Protein AF-0000000076924859 (afdb_homodimer)

InterPro domains:
  IPR011990 Tetratricopeptide-like helical domain superfamily [G3DSA:1.25.40.10] (13-127)
  IPR011990 Tetratricopeptide-like helical domain superfamily [SSF48452] (16-126)
  IPR019734 Tetratricopeptide repeat [PS50005] (82-115)
  IPR019734 Tetratricopeptide repeat [SM00028] (14-47)
  IPR019734 Tetratricopeptide repeat [SM00028] (82-115)
  IPR051616 Cul2-RING E3 ligase substrate-recognition [PTHR46224] (9-122)
  IPR058209 Serine/threonine-protein kinase BSK1-like, TPR repeats [PF25575] (16-88)

Nearest PDB structures (foldseek):
  6i57-assembly1_A  TM=9.694E-01  e=6.191E-07  Homo sapiens
  2vyi-assembly2_B  TM=9.718E-01  e=9.218E-07  Homo sapiens
  6fd7-assembly1_A  TM=9.540E-01  e=8.771E-07  Homo sapiens
  5hrz-assembly1_A  TM=9.037E-01  e=1.675E-06  synthetic construct
  7kw7-assembly1_E  TM=9.504E-01  e=2.621E-06  Homo sapiens

Foldseek 3Di:
DPPPCPPPLLVDALVVLQVVLVVCVVVVVLVSSLVSLVSSCVVVVLPLVSLLSNLVSCLSVLNLVSNLVSLVSNCVNDPLPLSSLVSNLSSCVSVLVLVSSLVSLVSSCVSPVPPVVSVVSNVVSVVSVVVVPPPPPD/DPPPCPPPLLVDALVVLQVVLVVCVVVVVLVSSLVSLVSSCVVVVLPLVSLLSNLVSCLSVLNLVSNLVSLVSNCVNDPLPLSSLVSNLSSCVSVLVLVSSLVSLVSSCVSPVPPVVSVVSNVVSVVSVVVVPPPPPD

pLDDT: mean 91.79, std 15.12, range [28.11, 98.88]

Organism: Aegilops tauschii subsp. strangulata (NCBI:txid200361)

Solvent-accessible surface area (backbone atoms only — not comparable to full-atom values): 13706 Å² total; per-residue (Å²): 125,88,56,76,77,71,37,73,68,65,72,48,53,49,71,54,26,42,52,51,14,51,53,27,42,76,69,65,36,33,69,60,14,34,53,29,20,48,57,22,28,73,75,38,75,81,47,42,64,41,34,47,52,32,20,52,32,26,51,75,70,66,36,23,68,62,9,36,53,25,17,49,50,21,41,70,71,38,74,81,42,33,65,29,23,40,43,34,13,52,16,24,48,68,64,65,39,28,69,60,13,31,53,27,16,48,54,15,30,73,64,37,48,78,44,59,70,41,51,52,50,28,52,50,26,49,51,50,37,28,59,69,68,46,79,75,82,125,123,88,57,76,77,72,38,73,68,63,73,47,53,49,70,54,27,41,52,52,13,50,52,28,42,76,69,65,37,34,70,61,14,36,54,29,20,48,57,21,28,74,76,39,73,81,45,41,63,40,34,48,53,32,19,53,32,26,53,74,70,65,36,23,68,64,10,35,53,25,16,49,51,21,42,69,71,37,73,80,42,34,65,28,24,40,43,33,13,51,14,26,48,69,64,65,38,27,68,59,12,32,52,27,15,48,56,16,30,74,67,38,47,78,44,59,68,41,52,52,50,30,52,50,27,50,51,49,38,28,60,69,68,47,79,73,82,125

Radius of gyration: 26.02 Å; Cα contacts (8 Å, |Δi|>4): 398; chains: 2; bounding box: 58×87×52 Å

Structure (mmCIF, N/CA/C/O backbone):
data_AF-0000000076924859-model_v1
#
loop_
_entity.id
_entity.type
_entity.pdbx_description
1 polymer 'Uncharacterized protein'
#
loop_
_atom_site.group_PDB
_atom_site.id
_atom_site.type_symbol
_atom_site.label_atom_id
_atom_site.label_alt_id
_atom_site.label_comp_id
_atom_site.label_asym_id
_atom_site.label_entity_id
_atom_site.label_seq_id
_atom_site.pdbx_PDB_ins_code
_atom_site.Cartn_x
_atom_site.Cartn_y
_atom_site.Cartn_z
_atom_site.occupancy
_atom_site.B_iso_or_equiv
_atom_site.auth_seq_id
_atom_site.auth_comp_id
_atom_site.auth_asym_id
_atom_site.auth_atom_id
_atom_site.pdbx_PDB_model_num
ATOM 1 N N . MET A 1 1 ? 14.875 39.719 26.75 1 36.22 1 MET A N 1
ATOM 2 C CA . MET A 1 1 ? 14.133 39.031 25.703 1 36.22 1 MET A CA 1
ATOM 3 C C . MET A 1 1 ? 12.633 39.094 25.969 1 36.22 1 MET A C 1
ATOM 5 O O . MET A 1 1 ? 12.188 38.969 27.109 1 36.22 1 MET A O 1
ATOM 9 N N . PRO A 1 2 ? 11.742 39.719 25.281 1 45.69 2 PRO A N 1
ATOM 10 C CA . PRO A 1 2 ? 10.375 39.969 25.75 1 45.69 2 PRO A CA 1
ATOM 11 C C . PRO A 1 2 ? 9.688 38.656 26.203 1 45.69 2 PRO A C 1
ATOM 13 O O . PRO A 1 2 ? 9.961 37.594 25.656 1 45.69 2 PRO A O 1
ATOM 16 N N . SER A 1 3 ? 9.195 38.469 27.422 1 46.03 3 SER A N 1
ATOM 17 C CA . SER A 1 3 ? 8.703 37.281 28.125 1 46.03 3 SER A CA 1
ATOM 18 C C . SER A 1 3 ? 7.578 36.594 27.344 1 46.03 3 SER A C 1
ATOM 20 O O . SER A 1 3 ? 6.695 37.281 26.812 1 46.03 3 SER A O 1
ATOM 22 N N . VAL A 1 4 ? 7.711 35.406 26.703 1 50.19 4 VAL A N 1
ATOM 23 C CA . VAL A 1 4 ? 6.684 34.531 26.141 1 50.19 4 VAL A CA 1
ATOM 24 C C . VAL A 1 4 ? 5.359 34.75 26.859 1 50.19 4 VAL A C 1
ATOM 26 O O . VAL A 1 4 ? 4.289 34.531 26.297 1 50.19 4 VAL A O 1
ATOM 29 N N . GLU A 1 5 ? 5.344 35.031 28.062 1 51.97 5 GLU A N 1
ATOM 30 C CA . GLU A 1 5 ? 4.18 35.281 28.906 1 51.97 5 GLU A CA 1
ATOM 31 C C . GLU A 1 5 ? 3.475 36.562 28.484 1 51.97 5 GLU A C 1
ATOM 33 O O . GLU A 1 5 ? 2.25 36.656 28.578 1 51.97 5 GLU A O 1
ATOM 38 N N . ASN A 1 6 ? 4.176 37.562 28.109 1 52.84 6 ASN A N 1
ATOM 39 C CA . ASN A 1 6 ? 3.615 38.875 27.766 1 52.84 6 ASN A CA 1
ATOM 40 C C . ASN A 1 6 ? 3.213 38.938 26.297 1 52.84 6 ASN A C 1
ATOM 42 O O . ASN A 1 6 ? 2.984 40.031 25.766 1 52.84 6 ASN A O 1
ATOM 46 N N . ASP A 1 7 ? 3.414 37.844 25.547 1 57.22 7 ASP A N 1
ATOM 47 C CA . ASP A 1 7 ? 2.973 37.812 24.156 1 57.22 7 ASP A CA 1
ATOM 48 C C . ASP A 1 7 ? 1.454 37.938 24.062 1 57.22 7 ASP A C 1
ATOM 50 O O . ASP A 1 7 ? 0.722 37.219 24.734 1 57.22 7 ASP A O 1
ATOM 54 N N . PRO A 1 8 ? 0.968 39.125 23.672 1 63.03 8 PRO A N 1
ATOM 55 C CA . PRO A 1 8 ? -0.478 39.344 23.562 1 63.03 8 PRO A CA 1
ATOM 56 C C . PRO A 1 8 ? -1.218 38.094 23.062 1 63.03 8 PRO A C 1
ATOM 58 O O . PRO A 1 8 ? -2.396 37.906 23.375 1 63.03 8 PRO A O 1
ATOM 61 N N . MET A 1 9 ? -0.517 37.281 22.422 1 65 9 MET A N 1
ATOM 62 C CA . MET A 1 9 ? -1.157 36.062 21.891 1 65 9 MET A CA 1
ATOM 63 C C . MET A 1 9 ? -1.432 35.062 23.016 1 65 9 MET A C 1
ATOM 65 O O . MET A 1 9 ? -2.316 34.219 22.891 1 65 9 MET A O 1
ATOM 69 N N . ASN A 1 10 ? -0.685 35.219 24.078 1 64.75 10 ASN A N 1
ATOM 70 C CA . ASN A 1 10 ? -0.883 34.312 25.219 1 64.75 10 ASN A CA 1
ATOM 71 C C . ASN A 1 10 ? -2.223 34.562 25.906 1 64.75 10 ASN A C 1
ATOM 73 O O . ASN A 1 10 ? -2.736 33.688 26.609 1 64.75 10 ASN A O 1
ATOM 77 N N . LYS A 1 11 ? -2.789 35.781 25.641 1 76.88 11 LYS A N 1
ATOM 78 C CA . LYS A 1 11 ? -4.055 36.125 26.281 1 76.88 11 LYS A CA 1
ATOM 79 C C . LYS A 1 11 ? -5.238 35.594 25.484 1 76.88 11 LYS A C 1
ATOM 81 O O . LYS A 1 11 ? -6.352 35.5 26 1 76.88 11 LYS A O 1
ATOM 86 N N . MET A 1 12 ? -4.941 35.156 24.266 1 85.81 12 MET A N 1
ATOM 87 C CA . MET A 1 12 ? -6.023 34.656 23.422 1 85.81 12 MET A CA 1
ATOM 88 C C . MET A 1 12 ? -6.414 33.25 23.797 1 85.81 12 MET A C 1
ATOM 90 O O . MET A 1 12 ? -5.566 32.438 24.219 1 85.81 12 MET A O 1
ATOM 94 N N . ASN A 1 13 ? -7.742 33 23.75 1 90.94 13 ASN A N 1
ATOM 95 C CA . ASN A 1 13 ? -8.172 31.641 24.031 1 90.94 13 ASN A CA 1
ATOM 96 C C . ASN A 1 13 ? -7.805 30.703 22.875 1 90.94 13 ASN A C 1
ATOM 98 O O . ASN A 1 13 ? -7.488 31.156 21.781 1 90.94 13 ASN A O 1
ATOM 102 N N . PRO A 1 14 ? -7.703 29.422 23.125 1 91.69 14 PRO A N 1
ATOM 103 C CA . PRO A 1 14 ? -7.254 28.453 22.125 1 91.69 14 PRO A CA 1
ATOM 104 C C . PRO A 1 14 ? -8.055 28.531 20.828 1 91.69 14 PRO A C 1
ATOM 106 O O . PRO A 1 14 ? -7.484 28.375 19.75 1 91.69 14 PRO A O 1
ATOM 109 N N . ALA A 1 15 ? -9.289 28.766 20.938 1 93.25 15 ALA A N 1
ATOM 110 C CA . ALA A 1 15 ? -10.125 28.859 19.734 1 93.25 15 ALA A CA 1
ATOM 111 C C . ALA A 1 15 ? -9.68 30.031 18.859 1 93.25 15 ALA A C 1
ATOM 113 O O . ALA A 1 15 ? -9.648 29.922 17.625 1 93.25 15 ALA A O 1
ATOM 114 N N . ASP A 1 16 ? -9.422 31.094 19.484 1 94.44 16 ASP A N 1
ATOM 115 C CA . ASP A 1 16 ? -8.945 32.281 18.766 1 94.44 16 ASP A CA 1
ATOM 116 C C . ASP A 1 16 ? -7.559 32.031 18.172 1 94.44 16 ASP A C 1
ATOM 118 O O . ASP A 1 16 ? -7.273 32.438 17.047 1 94.44 16 ASP A O 1
ATOM 122 N N . LEU A 1 17 ? -6.68 31.406 18.922 1 95.81 17 LEU A N 1
ATOM 123 C CA . LEU A 1 17 ? -5.352 31.047 18.438 1 95.81 17 LEU A CA 1
ATOM 124 C C . LEU A 1 17 ? -5.453 30.188 17.172 1 95.81 17 LEU A C 1
ATOM 126 O O . LEU A 1 17 ? -4.734 30.422 16.203 1 95.81 17 LEU A O 1
ATOM 130 N N . LYS A 1 18 ? -6.316 29.234 17.25 1 95.62 18 LYS A N 1
ATOM 131 C CA . LYS A 1 18 ? -6.539 28.344 16.109 1 95.62 18 LYS A CA 1
ATOM 132 C C . LYS A 1 18 ? -6.984 29.141 14.883 1 95.62 18 LYS A C 1
ATOM 134 O O . LYS A 1 18 ? -6.496 28.906 13.781 1 95.62 18 LYS A O 1
ATOM 139 N N . LEU A 1 19 ? -7.906 30 15.086 1 96.12 19 LEU A N 1
ATOM 140 C CA . LEU A 1 19 ? -8.422 30.828 14 1 96.12 19 LEU A CA 1
ATOM 141 C C . LEU A 1 19 ? -7.312 31.688 13.406 1 96.12 19 LEU A C 1
ATOM 143 O O . LEU A 1 19 ? -7.191 31.797 12.18 1 96.12 19 LEU A O 1
ATOM 147 N N . GLU A 1 20 ? -6.551 32.312 14.266 1 96 20 GLU A N 1
ATOM 148 C CA . GLU A 1 20 ? -5.445 33.156 13.797 1 96 20 GLU A CA 1
ATOM 149 C C . GLU A 1 20 ? -4.398 32.312 13.07 1 96 20 GLU A C 1
ATOM 151 O O . GLU A 1 20 ? -3.809 32.75 12.086 1 96 20 GLU A O 1
ATOM 156 N N . GLY A 1 21 ? -4.164 31.156 13.633 1 97.25 21 GLY A N 1
ATOM 157 C CA . GLY A 1 21 ? -3.273 30.234 12.938 1 97.25 21 GLY A CA 1
ATOM 158 C C . GLY A 1 21 ? -3.746 29.891 11.539 1 97.25 21 GLY A C 1
ATOM 159 O O . GLY A 1 21 ? -2.949 29.859 10.602 1 97.25 21 GLY A O 1
ATOM 160 N N . SER A 1 22 ? -4.98 29.641 11.391 1 97.62 22 SER A N 1
ATOM 161 C CA . SER A 1 22 ? -5.574 29.344 10.094 1 97.62 22 SER A CA 1
ATOM 162 C C . SER A 1 22 ? -5.402 30.516 9.125 1 97.62 22 SER A C 1
ATOM 164 O O . SER A 1 22 ? -5.129 30.312 7.941 1 97.62 22 SER A O 1
ATOM 166 N N . LYS A 1 23 ? -5.594 31.688 9.602 1 97.5 23 LYS A N 1
ATOM 167 C CA . LYS A 1 23 ? -5.402 32.875 8.781 1 97.5 23 LYS A CA 1
ATOM 168 C C . LYS A 1 23 ? -3.951 33 8.312 1 97.5 23 LYS A C 1
ATOM 170 O O . LYS A 1 23 ? -3.689 33.312 7.156 1 97.5 23 LYS A O 1
ATOM 175 N N . ALA A 1 24 ? -3.094 32.812 9.258 1 98.12 24 ALA A N 1
ATOM 176 C CA . ALA A 1 24 ? -1.673 32.844 8.922 1 98.12 24 ALA A CA 1
ATOM 177 C C . ALA A 1 24 ? -1.319 31.828 7.855 1 98.12 24 ALA A C 1
ATOM 179 O O . ALA A 1 24 ? -0.562 32.125 6.926 1 98.12 24 ALA A O 1
ATOM 180 N N . TYR A 1 25 ? -1.836 30.656 7.973 1 98.12 25 TYR A N 1
ATOM 181 C CA . TYR A 1 25 ? -1.615 29.594 6.996 1 98.12 25 TYR A CA 1
ATOM 182 C C . TYR A 1 25 ? -2.102 30.016 5.613 1 98.12 25 TYR A C 1
ATOM 184 O O . TYR A 1 25 ? -1.407 29.812 4.613 1 98.12 25 TYR A O 1
ATOM 192 N N . LYS A 1 26 ? -3.246 30.547 5.566 1 98.06 26 LYS A N 1
ATOM 193 C CA . LYS A 1 26 ? -3.838 30.984 4.301 1 98.06 26 LYS A CA 1
ATOM 194 C C . LYS A 1 26 ? -2.988 32.062 3.639 1 98.06 26 LYS A C 1
ATOM 196 O O . LYS A 1 26 ? -2.932 32.156 2.41 1 98.06 26 LYS A O 1
ATOM 201 N N . ARG A 1 27 ? -2.281 32.812 4.453 1 97.75 27 ARG A N 1
ATOM 202 C CA . ARG A 1 27 ? -1.392 33.844 3.951 1 97.75 27 ARG A CA 1
ATOM 203 C C . ARG A 1 27 ? -0.005 33.281 3.654 1 97.75 27 ARG A C 1
ATOM 205 O O . ARG A 1 27 ? 0.932 34.031 3.389 1 97.75 27 ARG A O 1
ATOM 212 N N . LYS A 1 28 ? 0.089 32.031 3.885 1 98.31 28 LYS A N 1
ATOM 213 C CA . LYS A 1 28 ? 1.325 31.312 3.625 1 98.31 28 LYS A CA 1
ATOM 214 C C . LYS A 1 28 ? 2.418 31.703 4.613 1 98.31 28 LYS A C 1
ATOM 216 O O . LYS A 1 28 ? 3.607 31.609 4.305 1 98.31 28 LYS A O 1
ATOM 221 N N . ASP A 1 29 ? 2.055 32.312 5.613 1 98.06 29 ASP A N 1
ATOM 222 C CA . ASP A 1 29 ? 2.957 32.531 6.734 1 98.06 29 ASP A CA 1
ATOM 223 C C . ASP A 1 29 ? 2.994 31.344 7.676 1 98.06 29 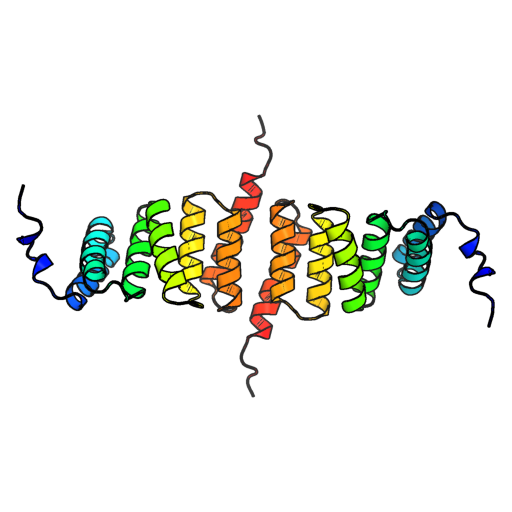ASP A C 1
ATOM 225 O O . ASP A 1 29 ? 2.488 31.406 8.797 1 98.06 29 ASP A O 1
ATOM 229 N N . TYR A 1 30 ? 3.672 30.359 7.32 1 98.56 30 TYR A N 1
ATOM 230 C CA . TYR A 1 30 ? 3.617 29.062 7.992 1 98.56 30 TYR A CA 1
ATOM 231 C C . TYR A 1 30 ? 4.312 29.125 9.344 1 98.56 30 TYR A C 1
ATOM 233 O O . TYR A 1 30 ? 3.891 28.469 10.297 1 98.56 30 TYR A O 1
ATOM 241 N N . ALA A 1 31 ? 5.332 29.891 9.461 1 97.88 31 ALA A N 1
ATOM 242 C CA . ALA A 1 31 ? 6.051 30 10.727 1 97.88 31 ALA A CA 1
ATOM 243 C C . ALA A 1 31 ? 5.148 30.547 11.82 1 97.88 31 ALA A C 1
ATOM 245 O O . ALA A 1 31 ? 5.105 30.016 12.93 1 97.88 31 ALA A O 1
ATOM 246 N N . THR A 1 32 ? 4.488 31.578 11.406 1 97.88 32 THR A N 1
ATOM 247 C CA . THR A 1 32 ? 3.559 32.188 12.367 1 97.88 32 THR A CA 1
ATOM 248 C C . THR A 1 32 ? 2.42 31.203 12.68 1 97.88 32 THR A C 1
ATOM 250 O O . THR A 1 32 ? 2.008 31.078 13.836 1 97.88 32 THR A O 1
ATOM 253 N N . ALA A 1 33 ? 1.889 30.562 11.68 1 98.38 33 ALA A N 1
ATOM 254 C CA . ALA A 1 33 ? 0.817 29.578 11.875 1 98.38 33 ALA A CA 1
ATOM 255 C C . ALA A 1 33 ? 1.241 28.5 12.859 1 98.38 33 ALA A C 1
ATOM 257 O O . ALA A 1 33 ? 0.494 28.156 13.781 1 98.38 33 ALA A O 1
ATOM 258 N N . VAL A 1 34 ? 2.471 27.984 12.695 1 98.38 34 VAL A N 1
ATOM 259 C CA . VAL A 1 34 ? 2.99 26.938 13.57 1 98.38 34 VAL A CA 1
ATOM 260 C C . VAL A 1 34 ? 2.992 27.422 15.016 1 98.38 34 VAL A C 1
ATOM 262 O O . VAL A 1 34 ? 2.582 26.703 15.922 1 98.38 34 VAL A O 1
ATOM 265 N N . LYS A 1 35 ? 3.477 28.641 15.227 1 97.25 35 LYS A N 1
ATOM 266 C CA . LYS A 1 35 ? 3.539 29.203 16.562 1 97.25 35 LYS A CA 1
ATOM 267 C C . LYS A 1 35 ? 2.152 29.281 17.203 1 97.25 35 LYS A C 1
ATOM 269 O O . LYS A 1 35 ? 1.961 28.891 18.344 1 97.25 35 LYS A O 1
ATOM 274 N N . LEU A 1 36 ? 1.232 29.766 16.438 1 97.44 36 LEU A N 1
ATOM 275 C CA . LEU A 1 36 ? -0.127 29.953 16.938 1 97.44 36 LEU A CA 1
ATOM 276 C C . LEU A 1 36 ? -0.785 28.609 17.234 1 97.44 36 LEU A C 1
ATOM 278 O O . LEU A 1 36 ? -1.39 28.438 18.297 1 97.44 36 LEU A O 1
ATOM 282 N N . TYR A 1 37 ? -0.666 27.641 16.312 1 97.94 37 TYR A N 1
ATOM 283 C CA . TYR A 1 37 ? -1.224 26.312 16.547 1 97.94 37 TYR A CA 1
ATOM 284 C C . TYR A 1 37 ? -0.56 25.641 17.75 1 97.94 37 TYR A C 1
ATOM 286 O O . TYR A 1 37 ? -1.212 24.906 18.5 1 97.94 37 TYR A O 1
ATOM 294 N N . SER A 1 38 ? 0.741 25.844 17.875 1 97.69 38 SER A N 1
ATOM 295 C CA . SER A 1 38 ? 1.461 25.266 19 1 97.69 38 SER A CA 1
ATOM 296 C C . SER A 1 38 ? 0.943 25.812 20.328 1 97.69 38 SER A C 1
ATOM 298 O O . SER A 1 38 ? 0.739 25.047 21.266 1 97.69 38 SER A O 1
ATOM 300 N N . MET A 1 39 ? 0.749 27.094 20.375 1 96.31 39 MET A N 1
ATOM 301 C CA . MET A 1 39 ? 0.205 27.703 21.578 1 96.31 39 MET A CA 1
ATOM 302 C C . MET A 1 39 ? -1.182 27.156 21.891 1 96.31 39 MET A C 1
ATOM 304 O O . MET A 1 39 ? -1.494 26.875 23.047 1 96.31 39 MET A O 1
ATOM 308 N N . ALA A 1 40 ? -1.987 27.047 20.859 1 96.5 40 ALA A N 1
ATOM 309 C CA . ALA A 1 40 ? -3.324 26.484 21.031 1 96.5 40 ALA A CA 1
ATOM 310 C C . ALA A 1 40 ? -3.254 25.031 21.5 1 96.5 40 ALA A C 1
ATOM 312 O O . ALA A 1 40 ? -3.982 24.625 22.406 1 96.5 40 ALA A O 1
ATOM 313 N N . ALA A 1 41 ? -2.35 24.219 20.938 1 95.81 41 ALA A N 1
ATOM 314 C CA . ALA A 1 41 ? -2.213 22.797 21.25 1 95.81 41 ALA A CA 1
ATOM 315 C C . ALA A 1 41 ? -1.708 22.594 22.672 1 95.81 41 ALA A C 1
ATOM 317 O O . ALA A 1 41 ? -2.057 21.609 23.328 1 95.81 41 ALA A O 1
ATOM 318 N N . ASP A 1 42 ? -0.85 23.453 23.141 1 94.12 42 ASP A N 1
ATOM 319 C CA . ASP A 1 42 ? -0.352 23.391 24.516 1 94.12 42 ASP A CA 1
ATOM 320 C C . ASP A 1 42 ? -1.499 23.469 25.516 1 94.12 42 ASP A C 1
ATOM 322 O O . ASP A 1 42 ? -1.436 22.844 26.594 1 94.12 42 ASP A O 1
ATOM 326 N N . ARG A 1 43 ? -2.477 24.188 25.141 1 93.5 43 ARG A N 1
ATOM 327 C CA . ARG A 1 43 ? -3.613 24.391 26.031 1 93.5 43 ARG A CA 1
ATOM 328 C C . ARG A 1 43 ? -4.691 23.344 25.797 1 93.5 43 ARG A C 1
ATOM 330 O O . ARG A 1 43 ? -5.488 23.062 26.703 1 93.5 43 ARG A O 1
ATOM 337 N N . CYS A 1 44 ? -4.758 22.812 24.609 1 94.75 44 CYS A N 1
ATOM 338 C CA . CYS A 1 44 ? -5.711 21.766 24.25 1 94.75 44 CYS A CA 1
ATOM 339 C C . CYS A 1 44 ? -5.004 20.578 23.609 1 94.75 44 CYS A C 1
ATOM 341 O O . CYS A 1 44 ? -5.23 20.266 22.438 1 94.75 44 CYS A O 1
ATOM 343 N N . PRO A 1 45 ? -4.273 19.859 24.391 1 93.69 45 PRO A N 1
ATOM 344 C CA . PRO A 1 45 ? -3.428 18.797 23.828 1 93.69 45 PRO A CA 1
ATOM 345 C C . PRO A 1 45 ? -4.238 17.656 23.234 1 93.69 45 PRO A C 1
ATOM 347 O O . PRO A 1 45 ? -3.703 16.859 22.453 1 93.69 45 PRO A O 1
ATOM 350 N N . ASP A 1 46 ? -5.539 17.562 23.469 1 94.5 46 ASP A N 1
ATOM 351 C CA . ASP A 1 46 ? -6.352 16.438 22.984 1 94.5 46 ASP A CA 1
ATOM 352 C C . ASP A 1 46 ? -6.98 16.766 21.641 1 94.5 46 ASP A C 1
ATOM 354 O O . ASP A 1 46 ? -7.578 15.906 21 1 94.5 46 ASP A O 1
ATOM 358 N N . ASP A 1 47 ? -6.848 17.953 21.203 1 95.06 47 ASP A N 1
ATOM 359 C CA . ASP A 1 47 ? -7.434 18.359 19.922 1 95.06 47 ASP A CA 1
ATOM 360 C C . ASP A 1 47 ? -6.535 17.969 18.75 1 95.06 47 ASP A C 1
ATOM 362 O O . ASP A 1 47 ? -5.617 18.719 18.406 1 95.06 47 ASP A O 1
ATOM 366 N N . ALA A 1 48 ? -6.844 16.875 18.141 1 97.06 48 ALA A N 1
ATOM 367 C CA . ALA A 1 48 ? -6.043 16.344 17.047 1 97.06 48 ALA A CA 1
ATOM 368 C C . ALA A 1 48 ? -6.016 17.297 15.859 1 97.06 48 ALA A C 1
ATOM 370 O O . ALA A 1 48 ? -5.051 17.328 15.094 1 97.06 48 ALA A O 1
ATOM 371 N N . THR A 1 49 ? -7.02 18.094 15.734 1 97.25 49 THR A N 1
ATOM 372 C CA . THR A 1 49 ? -7.121 19.031 14.617 1 97.25 49 THR A CA 1
ATOM 373 C C . THR A 1 49 ? -6 20.062 14.672 1 97.25 49 THR A C 1
ATOM 375 O O . THR A 1 49 ? -5.469 20.469 13.641 1 97.25 49 THR A O 1
ATOM 378 N N . LEU A 1 50 ? -5.684 20.5 15.875 1 97.94 50 LEU A N 1
ATOM 379 C CA . LEU A 1 50 ? -4.598 21.469 16.031 1 97.94 50 LEU A CA 1
ATOM 380 C C . LEU A 1 50 ? -3.277 20.875 15.531 1 97.94 50 LEU A C 1
ATOM 382 O O . LEU A 1 50 ? -2.518 21.562 14.836 1 97.94 50 LEU A O 1
ATOM 386 N N . TYR A 1 51 ? -3.064 19.641 15.844 1 98.25 51 TYR A N 1
ATOM 387 C CA . TYR A 1 51 ? -1.841 18.969 15.422 1 98.25 51 TYR A CA 1
ATOM 388 C C . TYR A 1 51 ? -1.839 18.734 13.914 1 98.25 51 TYR A C 1
ATOM 390 O O . TYR A 1 51 ? -0.801 18.859 13.258 1 98.25 51 TYR A O 1
ATOM 398 N N . SER A 1 52 ? -2.965 18.359 13.406 1 98.5 52 SER A N 1
ATOM 399 C CA . SER A 1 52 ? -3.049 18.172 11.961 1 98.5 52 SER A CA 1
ATOM 400 C C . SER A 1 52 ? -2.76 19.453 11.211 1 98.5 52 SER A C 1
ATOM 402 O O . SER A 1 52 ? -2.059 19.453 10.195 1 98.5 52 SER A O 1
ATOM 404 N N . ASN A 1 53 ? -3.32 20.531 11.688 1 98.44 53 ASN A N 1
ATOM 405 C CA . ASN A 1 53 ? -3.074 21.828 11.062 1 98.44 53 ASN A CA 1
ATOM 406 C C . ASN A 1 53 ? -1.607 22.234 11.164 1 98.44 53 ASN A C 1
ATOM 408 O O . ASN A 1 53 ? -1.022 22.719 10.195 1 98.44 53 ASN A O 1
ATOM 412 N N . ARG A 1 54 ? -1.092 22.078 12.281 1 98.56 54 ARG A N 1
ATOM 413 C CA . ARG A 1 54 ? 0.326 22.375 12.453 1 98.56 54 ARG A CA 1
ATOM 414 C C . ARG A 1 54 ? 1.185 21.484 11.555 1 98.56 54 ARG A C 1
ATOM 416 O O . ARG A 1 54 ? 2.158 21.969 10.961 1 98.56 54 ARG A O 1
ATOM 423 N N . CYS A 1 55 ? 0.824 20.25 11.469 1 98.81 55 CYS A N 1
ATOM 424 C CA . CYS A 1 55 ? 1.524 19.328 10.586 1 98.81 55 CYS A CA 1
ATOM 425 C C . CYS A 1 55 ? 1.567 19.859 9.156 1 98.81 55 CYS A C 1
ATOM 427 O O . CYS A 1 55 ? 2.617 19.828 8.516 1 98.81 55 CYS A O 1
ATOM 429 N N . LEU A 1 56 ? 0.446 20.312 8.688 1 98.62 56 LEU A N 1
ATOM 430 C CA . LEU A 1 56 ? 0.367 20.844 7.336 1 98.62 56 LEU A CA 1
ATOM 431 C C . LEU A 1 56 ? 1.344 22 7.16 1 98.62 56 LEU A C 1
ATOM 433 O O . LEU A 1 56 ? 1.969 22.141 6.102 1 98.62 56 LEU A O 1
ATOM 437 N N . CYS A 1 57 ? 1.481 22.828 8.141 1 98.81 57 CYS A N 1
ATOM 438 C CA . CYS A 1 57 ? 2.436 23.922 8.078 1 98.81 57 CYS A CA 1
ATOM 439 C C . CYS A 1 57 ? 3.863 23.406 7.961 1 98.81 57 CYS A C 1
ATOM 441 O O . CYS A 1 57 ? 4.641 23.891 7.141 1 98.81 57 CYS A O 1
ATOM 443 N N . TRP A 1 58 ? 4.18 22.438 8.781 1 98.75 58 TRP A N 1
ATOM 444 C CA . TRP A 1 58 ? 5.504 21.828 8.711 1 98.75 58 TRP A CA 1
ATOM 445 C C . TRP A 1 58 ? 5.781 21.281 7.32 1 98.75 58 TRP A C 1
ATOM 447 O O . TRP A 1 58 ? 6.879 21.453 6.785 1 98.75 58 TRP A O 1
ATOM 457 N N . LEU A 1 59 ? 4.809 20.641 6.766 1 98.62 59 LEU A N 1
ATOM 458 C CA . LEU A 1 59 ? 4.945 20.078 5.43 1 98.62 59 LEU A CA 1
ATOM 459 C C . LEU A 1 59 ? 5.254 21.156 4.402 1 98.62 59 LEU A C 1
ATOM 461 O O . LEU A 1 59 ? 6.141 21 3.562 1 98.62 59 LEU A O 1
ATOM 465 N N . LYS A 1 60 ? 4.539 22.219 4.551 1 98.5 60 LYS A N 1
ATOM 466 C CA . LYS A 1 60 ? 4.746 23.328 3.621 1 98.5 60 LYS A CA 1
ATOM 467 C C . LYS A 1 60 ? 6.133 23.938 3.793 1 98.5 60 LYS A C 1
ATOM 469 O O . LYS A 1 60 ? 6.715 24.453 2.834 1 98.5 60 LYS A O 1
ATOM 474 N N . MET A 1 61 ? 6.648 23.859 4.93 1 98.44 61 MET A N 1
ATOM 475 C CA . MET A 1 61 ? 7.957 24.438 5.23 1 98.44 61 MET A CA 1
ATOM 476 C C . MET A 1 61 ? 9.07 23.438 4.973 1 98.44 61 MET A C 1
ATOM 478 O O . MET A 1 61 ? 10.25 23.75 5.133 1 98.44 61 MET A O 1
ATOM 482 N N . GLY A 1 62 ? 8.719 22.219 4.664 1 98.31 62 GLY A N 1
ATOM 483 C CA . GLY A 1 62 ? 9.711 21.203 4.355 1 98.31 62 GLY A CA 1
ATOM 484 C C . GLY A 1 62 ? 10.312 20.562 5.594 1 98.31 62 GLY A C 1
ATOM 485 O O . GLY A 1 62 ? 11.375 19.9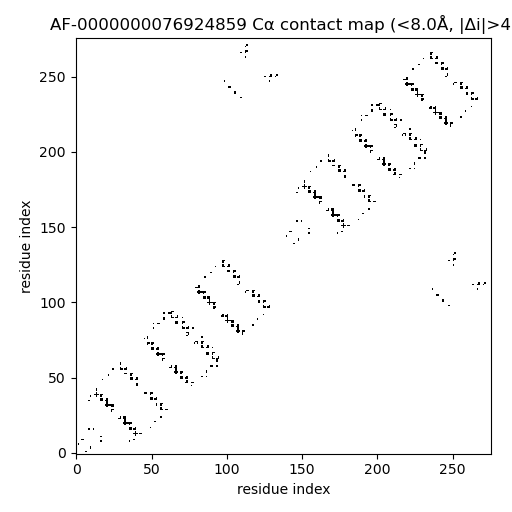53 5.527 1 98.31 62 GLY A O 1
ATOM 486 N N . GLU A 1 63 ? 9.656 20.734 6.672 1 98.38 63 GLU A N 1
ATOM 487 C CA . GLU A 1 63 ? 10.133 20.172 7.934 1 98.38 63 GLU A CA 1
ATOM 488 C C . GLU A 1 63 ? 9.523 18.812 8.211 1 98.38 63 GLU A C 1
ATOM 490 O O . GLU A 1 63 ? 8.562 18.688 8.969 1 98.38 63 GLU A O 1
ATOM 495 N N . GLY A 1 64 ? 10.141 17.781 7.719 1 98.56 64 GLY A N 1
ATOM 496 C CA . GLY A 1 64 ? 9.602 16.438 7.715 1 98.56 64 GLY A CA 1
ATOM 497 C C . GLY A 1 64 ? 9.523 15.82 9.094 1 98.56 64 GLY A C 1
ATOM 498 O O . GLY A 1 64 ? 8.516 15.188 9.445 1 98.56 64 GLY A O 1
ATOM 499 N N . ASP A 1 65 ? 10.508 16 9.906 1 98.75 65 ASP A N 1
ATOM 500 C CA . ASP A 1 65 ? 10.555 15.383 11.227 1 98.75 65 ASP A CA 1
ATOM 501 C C . ASP A 1 65 ? 9.453 15.93 12.133 1 98.75 65 ASP A C 1
ATOM 503 O O . ASP A 1 65 ? 8.758 15.164 12.805 1 98.75 65 ASP A O 1
ATOM 507 N N . GLN A 1 66 ? 9.328 17.234 12.102 1 98.69 66 GLN A N 1
ATOM 508 C CA . GLN A 1 66 ? 8.289 17.875 12.898 1 98.69 66 GLN A CA 1
ATOM 509 C C . GLN A 1 66 ? 6.898 17.469 12.414 1 98.69 66 GLN A C 1
ATOM 511 O O . GLN A 1 66 ? 5.996 17.219 13.219 1 98.69 66 GLN A O 1
ATOM 516 N N . ALA A 1 67 ? 6.77 17.406 11.078 1 98.88 67 ALA A N 1
ATOM 517 C CA . ALA A 1 67 ? 5.504 16.969 10.492 1 98.88 67 ALA A CA 1
ATOM 518 C C . ALA A 1 67 ? 5.156 15.547 10.93 1 98.88 67 ALA A C 1
ATOM 520 O O . ALA A 1 67 ? 4.012 15.258 11.289 1 98.88 67 ALA A O 1
ATOM 521 N N . LEU A 1 68 ? 6.148 14.68 10.93 1 98.81 68 LEU A N 1
ATOM 522 C CA . LEU A 1 68 ? 5.938 13.281 11.297 1 98.81 68 LEU A CA 1
ATOM 523 C C . LEU A 1 68 ? 5.496 13.164 12.75 1 98.81 68 LEU A C 1
ATOM 525 O O . LEU A 1 68 ? 4.637 12.344 13.078 1 98.81 68 LEU A O 1
ATOM 529 N N . MET A 1 69 ? 6.09 13.945 13.586 1 98.5 69 MET A N 1
ATOM 530 C CA . MET A 1 69 ? 5.707 13.945 15 1 98.5 69 MET A CA 1
ATOM 531 C C . MET A 1 69 ? 4.242 14.32 15.164 1 98.5 69 MET A C 1
ATOM 533 O O . MET A 1 69 ? 3.498 13.648 15.883 1 98.5 69 MET A O 1
ATOM 537 N N . ASP A 1 70 ? 3.828 15.406 14.523 1 98.62 70 ASP A N 1
ATOM 538 C CA . ASP A 1 70 ? 2.439 15.852 14.602 1 98.62 70 ASP A CA 1
ATOM 539 C C . ASP A 1 70 ? 1.493 14.805 14.016 1 98.62 70 ASP A C 1
ATOM 541 O O . ASP A 1 70 ? 0.422 14.555 14.57 1 98.62 70 ASP A O 1
ATOM 545 N N . ALA A 1 71 ? 1.851 14.203 12.875 1 98.62 71 ALA A N 1
ATOM 546 C CA . ALA A 1 71 ? 1.038 13.156 12.273 1 98.62 71 ALA A CA 1
ATOM 547 C C . ALA A 1 71 ? 0.855 11.984 13.234 1 98.62 71 ALA A C 1
ATOM 549 O O . ALA A 1 71 ? -0.233 11.406 13.32 1 98.62 71 ALA A O 1
ATOM 550 N N . GLY A 1 72 ? 1.944 11.648 13.883 1 98.25 72 GLY A N 1
ATOM 551 C CA . GLY A 1 72 ? 1.869 10.594 14.875 1 98.25 72 GLY A CA 1
ATOM 552 C C . GLY A 1 72 ? 0.86 10.875 15.977 1 98.25 72 GLY A C 1
ATOM 553 O O . GLY A 1 72 ? 0.102 9.984 16.375 1 98.25 72 GLY A O 1
ATOM 554 N N . VAL A 1 73 ? 0.837 12.094 16.484 1 97.94 73 VAL A N 1
ATOM 555 C CA . VAL A 1 73 ? -0.132 12.492 17.5 1 97.94 73 VAL A CA 1
ATOM 556 C C . VAL A 1 73 ? -1.55 12.32 16.969 1 97.94 73 VAL A C 1
ATOM 558 O O . VAL A 1 73 ? -2.428 11.805 17.656 1 97.94 73 VAL A O 1
ATOM 561 N N . CYS A 1 74 ? -1.739 12.734 15.727 1 98.25 74 CYS A N 1
ATOM 562 C CA . CYS A 1 74 ? -3.049 12.609 15.094 1 98.25 74 CYS A CA 1
ATOM 563 C C . CYS A 1 74 ? -3.48 11.156 15.016 1 98.25 74 CYS A C 1
ATOM 565 O O . CYS A 1 74 ? -4.629 10.82 15.32 1 98.25 74 CYS A O 1
ATOM 567 N N . LYS A 1 75 ? -2.588 10.258 14.648 1 97.44 75 LYS A N 1
ATOM 568 C CA . LYS A 1 75 ? -2.9 8.836 14.516 1 97.44 75 LYS A CA 1
ATOM 569 C C . LYS A 1 75 ? -3.258 8.219 15.859 1 97.44 75 LYS A C 1
ATOM 571 O O . LYS A 1 75 ? -4.121 7.344 15.945 1 97.44 75 LYS A O 1
ATOM 576 N N . ILE A 1 76 ? -2.557 8.648 16.859 1 96.75 76 ILE A N 1
ATOM 577 C CA . ILE A 1 76 ? -2.779 8.117 18.203 1 96.75 76 ILE A CA 1
ATOM 578 C C . ILE A 1 76 ? -4.117 8.625 18.734 1 96.75 76 ILE A C 1
ATOM 580 O O . ILE A 1 76 ? -4.887 7.855 19.328 1 96.75 76 ILE A O 1
ATOM 584 N N . ARG A 1 77 ? -4.41 9.875 18.516 1 96.5 77 ARG A N 1
ATOM 585 C CA . ARG A 1 77 ? -5.59 10.516 19.078 1 96.5 77 ARG A CA 1
ATOM 586 C C . ARG A 1 77 ? -6.844 10.148 18.297 1 96.5 77 ARG A C 1
ATOM 588 O O . ARG A 1 77 ? -7.934 10.055 18.859 1 96.5 77 ARG A O 1
ATOM 595 N N . ARG A 1 78 ? -6.777 9.961 17.062 1 96.38 78 ARG A N 1
ATOM 596 C CA . ARG A 1 78 ? -7.891 9.586 16.188 1 96.38 78 ARG A CA 1
ATOM 597 C C . ARG A 1 78 ? -7.523 8.391 15.312 1 96.38 78 ARG A C 1
ATOM 599 O O . ARG A 1 78 ? -7.25 8.555 14.125 1 96.38 78 ARG A O 1
ATOM 606 N N . PRO A 1 79 ? -7.77 7.254 16 1 93.44 79 PRO A N 1
ATOM 607 C CA . PRO A 1 79 ? -7.5 6.07 15.188 1 93.44 79 PRO A CA 1
ATOM 608 C C . PRO A 1 79 ? -8.477 5.918 14.016 1 93.44 79 PRO A C 1
ATOM 610 O O . PRO A 1 79 ? -9.656 6.238 14.156 1 93.44 79 PRO A O 1
ATOM 613 N N . GLY A 1 80 ? -8.172 5.848 12.852 1 95.5 80 GLY A N 1
ATOM 614 C CA . GLY A 1 80 ? -9.039 5.68 11.695 1 95.5 80 GLY A CA 1
ATOM 615 C C . GLY A 1 80 ? -9.203 6.957 10.891 1 95.5 80 GLY A C 1
ATOM 616 O O . GLY A 1 80 ? -10.062 7.027 10 1 95.5 80 GLY A O 1
ATOM 617 N N . TRP A 1 81 ? -8.547 7.969 11.336 1 96.94 81 TRP A N 1
ATOM 618 C CA . TRP A 1 81 ? -8.578 9.242 10.625 1 96.94 81 TRP A CA 1
ATOM 619 C C . TRP A 1 81 ? -7.711 9.188 9.367 1 96.94 81 TRP A C 1
ATOM 621 O O . TRP A 1 81 ? -6.488 9.32 9.445 1 96.94 81 TRP A O 1
ATOM 631 N N . ALA A 1 82 ? -8.391 9.016 8.203 1 98 82 ALA A N 1
ATOM 632 C CA . ALA A 1 82 ? -7.676 8.883 6.938 1 98 82 ALA A CA 1
ATOM 633 C C . ALA A 1 82 ? -6.723 10.055 6.723 1 98 82 ALA A C 1
ATOM 635 O O . ALA A 1 82 ? -5.633 9.883 6.172 1 98 82 ALA A O 1
ATOM 636 N N . LYS A 1 83 ? -7.137 11.227 7.125 1 97.88 83 LYS A N 1
ATOM 637 C CA . LYS A 1 83 ? -6.289 12.406 6.973 1 97.88 83 LYS A CA 1
ATOM 638 C C . LYS A 1 83 ? -4.969 12.234 7.715 1 97.88 83 LYS A C 1
ATOM 640 O O . LYS A 1 83 ? -3.926 12.703 7.258 1 97.88 83 LYS A O 1
ATOM 645 N N . ALA A 1 84 ? -5.016 11.633 8.914 1 98.56 84 ALA A N 1
ATOM 646 C CA . ALA A 1 84 ? -3.787 11.391 9.672 1 98.56 84 ALA A CA 1
ATOM 647 C C . ALA A 1 84 ? -2.82 10.516 8.875 1 98.56 84 ALA A C 1
ATOM 649 O O . ALA A 1 84 ? -1.605 10.719 8.922 1 98.56 84 ALA A O 1
ATOM 650 N N . CYS A 1 85 ? -3.338 9.57 8.148 1 98.56 85 CYS A N 1
ATOM 651 C CA . CYS A 1 85 ? -2.52 8.734 7.277 1 98.56 85 CYS A CA 1
ATOM 652 C C . CYS A 1 85 ? -1.896 9.555 6.156 1 98.56 85 CYS A C 1
ATOM 654 O O . CYS A 1 85 ? -0.718 9.391 5.84 1 98.56 85 CYS A O 1
ATOM 656 N N . TYR A 1 86 ? -2.727 10.422 5.609 1 98.75 86 TYR A N 1
ATOM 657 C CA . TYR A 1 86 ? -2.23 11.328 4.578 1 98.75 86 TYR A CA 1
ATOM 658 C C . TYR A 1 86 ? -1.086 12.188 5.105 1 98.75 86 TYR A C 1
ATOM 660 O O . TYR A 1 86 ? -0.06 12.344 4.441 1 98.75 86 TYR A O 1
ATOM 668 N N . LEU A 1 87 ? -1.27 12.758 6.262 1 98.88 87 LEU A N 1
ATOM 669 C CA . LEU A 1 87 ? -0.248 13.602 6.867 1 98.88 87 LEU A CA 1
ATOM 670 C C . LEU A 1 87 ? 1.039 12.82 7.098 1 98.88 87 LEU A C 1
ATOM 672 O O . LEU A 1 87 ? 2.129 13.305 6.781 1 98.88 87 LEU A O 1
ATOM 676 N N . GLU A 1 88 ? 0.928 11.609 7.625 1 98.81 88 GLU A N 1
ATOM 677 C CA . GLU A 1 88 ? 2.094 10.766 7.852 1 98.81 88 GLU A CA 1
ATOM 678 C C . GLU A 1 88 ? 2.811 10.453 6.539 1 98.81 88 GLU A C 1
ATOM 680 O O . GLU A 1 88 ? 4.035 10.562 6.453 1 98.81 88 GLU A O 1
ATOM 685 N N . GLY A 1 89 ? 2.039 10.031 5.539 1 98.88 89 GLY A N 1
ATOM 686 C CA . GLY A 1 89 ? 2.627 9.75 4.238 1 98.88 89 GLY A CA 1
ATOM 687 C C . GLY A 1 89 ? 3.359 10.938 3.646 1 98.88 89 GLY A C 1
ATOM 688 O O . GLY A 1 89 ? 4.469 10.797 3.129 1 98.88 89 GLY A O 1
ATOM 689 N N . SER A 1 90 ? 2.758 12.07 3.75 1 98.88 90 SER A N 1
ATOM 690 C CA . SER A 1 90 ? 3.361 13.289 3.219 1 98.88 90 SER A CA 1
ATOM 691 C C . SER A 1 90 ? 4.656 13.625 3.951 1 98.88 90 SER A C 1
ATOM 693 O O . SER A 1 90 ? 5.633 14.055 3.33 1 98.88 90 SER A O 1
ATOM 695 N N . ALA A 1 91 ? 4.613 13.477 5.234 1 98.88 91 ALA A N 1
ATOM 696 C CA . ALA A 1 91 ? 5.832 13.695 6.012 1 98.88 91 ALA A CA 1
ATOM 697 C C . ALA A 1 91 ? 6.934 12.742 5.578 1 98.88 91 ALA A C 1
ATOM 699 O O . ALA A 1 91 ? 8.086 13.141 5.41 1 98.88 91 ALA A O 1
ATOM 700 N N . GLN A 1 92 ? 6.594 11.492 5.387 1 98.81 92 GLN A N 1
ATOM 701 C CA . GLN A 1 92 ? 7.555 10.484 4.953 1 98.81 92 GLN A CA 1
ATOM 702 C C . GLN A 1 92 ? 8.109 10.812 3.568 1 98.81 92 GLN A C 1
ATOM 704 O O . GLN A 1 92 ? 9.281 10.562 3.289 1 98.81 92 GLN A O 1
ATOM 709 N N . MET A 1 93 ? 7.25 11.352 2.705 1 98.62 93 MET A N 1
ATOM 710 C CA . MET A 1 93 ? 7.715 11.805 1.398 1 98.62 93 MET A CA 1
ATOM 711 C C . MET A 1 93 ? 8.82 12.844 1.548 1 98.62 93 MET A C 1
ATOM 713 O O . MET A 1 93 ? 9.844 12.773 0.86 1 98.62 93 MET A O 1
ATOM 717 N N . LEU A 1 94 ? 8.633 13.82 2.41 1 98.19 94 LEU A N 1
ATOM 718 C CA . LEU A 1 94 ? 9.625 14.867 2.648 1 98.19 94 LEU A CA 1
ATOM 719 C C . LEU A 1 94 ? 10.93 14.273 3.162 1 98.19 94 LEU A C 1
ATOM 721 O O . LEU A 1 94 ? 12.016 14.758 2.834 1 98.19 94 LEU A O 1
ATOM 725 N N . LEU A 1 95 ? 10.797 13.242 3.934 1 98.25 95 LEU A N 1
ATOM 726 C CA . LEU A 1 95 ? 11.961 12.594 4.535 1 98.25 95 LEU A CA 1
ATOM 727 C C . LEU A 1 95 ? 12.57 11.578 3.576 1 98.25 95 LEU A C 1
ATOM 729 O O . LEU A 1 95 ? 13.516 10.875 3.934 1 98.25 95 LEU A O 1
ATOM 733 N N . ARG A 1 96 ? 11.969 11.352 2.449 1 97.56 96 ARG A N 1
ATOM 734 C CA . ARG A 1 96 ? 12.422 10.477 1.371 1 97.56 96 ARG A CA 1
ATOM 735 C C . ARG A 1 96 ? 12.367 9.016 1.791 1 97.56 96 ARG A C 1
ATOM 737 O O . ARG A 1 96 ? 13.18 8.203 1.343 1 97.56 96 ARG A O 1
ATOM 744 N N . ASP A 1 97 ? 11.625 8.75 2.758 1 98 97 ASP A N 1
ATOM 745 C CA . ASP A 1 97 ? 11.281 7.371 3.072 1 98 97 ASP A CA 1
ATOM 746 C C . ASP A 1 97 ? 10.023 6.934 2.32 1 98 97 ASP A C 1
ATOM 748 O O . ASP A 1 97 ? 8.945 6.836 2.906 1 98 97 ASP A O 1
ATOM 752 N N . TYR A 1 98 ? 10.195 6.582 1.11 1 98 98 TYR A N 1
ATOM 753 C CA . TYR A 1 98 ? 9.086 6.359 0.193 1 98 98 TYR A CA 1
ATOM 754 C C . TYR A 1 98 ? 8.344 5.07 0.535 1 98 98 TYR A C 1
ATOM 756 O O . TYR A 1 98 ? 7.137 4.965 0.319 1 98 98 TYR A O 1
ATOM 764 N N . GLU A 1 99 ? 9.008 4.035 1.052 1 97.56 99 GLU A N 1
ATOM 765 C CA . GLU A 1 99 ? 8.344 2.803 1.474 1 97.56 99 GLU A CA 1
ATOM 766 C C . GLU A 1 99 ? 7.297 3.08 2.551 1 97.56 99 GLU A C 1
ATOM 768 O O . GLU A 1 99 ? 6.148 2.648 2.434 1 97.56 99 GLU A O 1
ATOM 773 N N . LYS A 1 100 ? 7.727 3.826 3.539 1 98.56 100 LYS A N 1
ATOM 774 C CA . LYS A 1 100 ? 6.801 4.152 4.621 1 98.56 100 LYS A CA 1
ATOM 775 C C . LYS A 1 100 ? 5.699 5.09 4.133 1 98.56 100 LYS A C 1
ATOM 777 O O . LYS A 1 100 ? 4.562 5.02 4.609 1 98.56 100 LYS A O 1
ATOM 782 N N . ALA A 1 101 ? 6.062 6 3.244 1 98.75 101 ALA A N 1
ATOM 783 C CA . ALA A 1 101 ? 5.043 6.859 2.645 1 98.75 101 ALA A CA 1
ATOM 784 C C . ALA A 1 101 ? 3.959 6.031 1.96 1 98.75 101 ALA A C 1
ATOM 786 O O . ALA A 1 101 ? 2.766 6.262 2.166 1 98.75 101 ALA A O 1
ATOM 787 N N . CYS A 1 102 ? 4.383 5.027 1.155 1 98.44 102 CYS A N 1
ATOM 788 C CA . CYS A 1 102 ? 3.436 4.152 0.475 1 98.44 102 CYS A CA 1
ATOM 789 C C . CYS A 1 102 ? 2.531 3.443 1.477 1 98.44 102 CYS A C 1
ATOM 791 O O . CYS A 1 102 ? 1.315 3.383 1.287 1 98.44 102 CYS A O 1
ATOM 793 N N . ASP A 1 103 ? 3.123 2.918 2.527 1 98.56 103 ASP A N 1
ATOM 794 C CA . ASP A 1 103 ? 2.346 2.234 3.559 1 98.56 103 ASP A CA 1
ATOM 795 C C . ASP A 1 103 ? 1.284 3.16 4.148 1 98.56 103 ASP A C 1
ATOM 797 O O . ASP A 1 103 ? 0.124 2.768 4.293 1 98.56 103 ASP A O 1
ATOM 801 N N . ALA A 1 104 ? 1.697 4.328 4.496 1 98.62 104 ALA A N 1
ATOM 802 C CA . ALA A 1 104 ? 0.792 5.281 5.133 1 98.62 104 ALA A CA 1
ATOM 803 C C . ALA A 1 104 ? -0.35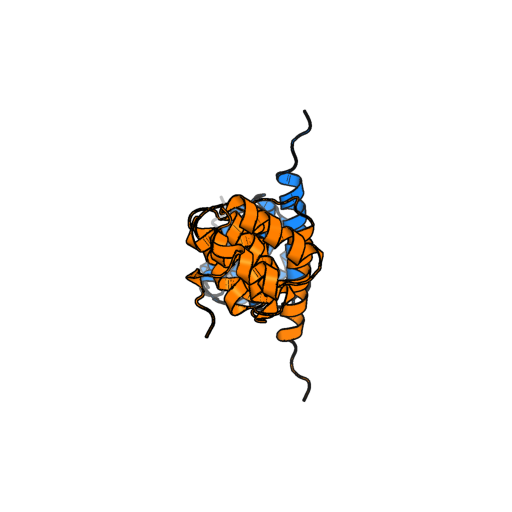2 5.66 4.199 1 98.62 104 ALA A C 1
ATOM 805 O O . ALA A 1 104 ? -1.514 5.699 4.609 1 98.62 104 ALA A O 1
ATOM 806 N N . PHE A 1 105 ? -0.045 5.973 2.971 1 98.69 105 PHE A N 1
ATOM 807 C CA . PHE A 1 105 ? -1.076 6.352 2.012 1 98.69 105 PHE A CA 1
ATOM 808 C C . PHE A 1 105 ? -2.031 5.191 1.757 1 98.69 105 PHE A C 1
ATOM 810 O O . PHE A 1 105 ? -3.244 5.391 1.653 1 98.69 105 PHE A O 1
ATOM 817 N N . LEU A 1 106 ? -1.486 4.008 1.638 1 98.5 106 LEU A N 1
ATOM 818 C CA . LEU A 1 106 ? -2.355 2.852 1.44 1 98.5 106 LEU A CA 1
ATOM 819 C C . LEU A 1 106 ? -3.297 2.67 2.627 1 98.5 106 LEU A C 1
ATOM 821 O O . LEU A 1 106 ? -4.488 2.4 2.443 1 98.5 106 LEU A O 1
ATOM 825 N N . ASP A 1 107 ? -2.766 2.777 3.842 1 98.12 107 ASP A N 1
ATOM 826 C CA . ASP A 1 107 ? -3.613 2.719 5.027 1 98.12 107 ASP A CA 1
ATOM 827 C C . ASP A 1 107 ? -4.738 3.75 4.953 1 98.12 107 ASP A C 1
ATOM 829 O O . ASP A 1 107 ? -5.879 3.461 5.32 1 98.12 107 ASP A O 1
ATOM 833 N N . GLY A 1 108 ? -4.375 4.922 4.516 1 98.25 108 GLY A N 1
ATOM 834 C CA . GLY A 1 108 ? -5.379 5.961 4.348 1 98.25 108 GLY A CA 1
ATOM 835 C C . GLY A 1 108 ? -6.449 5.594 3.338 1 98.25 108 GLY A C 1
ATOM 836 O O . GLY A 1 108 ? -7.633 5.863 3.555 1 98.25 108 GLY A O 1
ATOM 837 N N . LEU A 1 109 ? -6.047 4.957 2.262 1 96.81 109 LEU A N 1
ATOM 838 C CA . LEU A 1 109 ? -6.988 4.566 1.217 1 96.81 109 LEU A CA 1
ATOM 839 C C . LEU A 1 109 ? -7.934 3.48 1.714 1 96.81 109 LEU A C 1
ATOM 841 O O . LEU A 1 109 ? -9.102 3.445 1.327 1 96.81 109 LEU A O 1
ATOM 845 N N . LYS A 1 110 ? -7.43 2.586 2.521 1 96.81 110 LYS A N 1
ATOM 846 C CA . LYS A 1 110 ? -8.273 1.542 3.1 1 96.81 110 LYS A CA 1
ATOM 847 C C . LYS A 1 110 ? -9.375 2.141 3.963 1 96.81 110 LYS A C 1
ATOM 849 O O . LYS A 1 110 ? -10.5 1.625 3.992 1 96.81 110 LYS A O 1
ATOM 854 N N . LEU A 1 111 ? -9.039 3.23 4.637 1 96.69 111 LEU A N 1
ATOM 855 C CA . LEU A 1 111 ? -9.992 3.908 5.508 1 96.69 111 LEU A CA 1
ATOM 856 C C . LEU A 1 111 ? -10.969 4.75 4.691 1 96.69 111 LEU A C 1
ATOM 858 O O . LEU A 1 111 ? -12.133 4.914 5.078 1 96.69 111 LEU A O 1
ATOM 862 N N . ASP A 1 112 ? -10.539 5.348 3.625 1 96.44 112 ASP A N 1
ATOM 863 C CA . ASP A 1 112 ? -11.328 6.195 2.736 1 96.44 112 ASP A CA 1
ATOM 864 C C . ASP A 1 112 ? -10.969 5.941 1.274 1 96.44 112 ASP A C 1
ATOM 866 O O . ASP A 1 112 ? -10.281 6.75 0.648 1 96.44 112 ASP A O 1
ATOM 870 N N . PRO A 1 113 ? -11.484 4.867 0.73 1 95.56 113 PRO A N 1
ATOM 871 C CA . PRO A 1 113 ? -11.07 4.41 -0.6 1 95.56 113 PRO A CA 1
ATOM 872 C C . PRO A 1 113 ? -11.383 5.43 -1.694 1 95.56 113 PRO A C 1
ATOM 874 O O . PRO A 1 113 ? -10.781 5.391 -2.77 1 95.56 113 PRO A O 1
ATOM 877 N N . ALA A 1 114 ? -12.32 6.348 -1.531 1 94.81 114 ALA A N 1
ATOM 878 C CA . ALA A 1 114 ? -12.719 7.305 -2.557 1 94.81 114 ALA A CA 1
ATOM 879 C C . ALA A 1 114 ? -11.875 8.57 -2.49 1 94.81 114 ALA A C 1
ATOM 881 O O . ALA A 1 114 ? -12.07 9.5 -3.275 1 94.81 114 ALA A O 1
ATOM 882 N N . ASN A 1 115 ? -10.984 8.633 -1.562 1 96.5 115 ASN A N 1
ATOM 883 C CA . ASN A 1 115 ? -10.172 9.828 -1.385 1 96.5 115 ASN A CA 1
ATOM 884 C C . ASN A 1 115 ? -9.133 9.969 -2.5 1 96.5 115 ASN A C 1
ATOM 886 O O . ASN A 1 115 ? -8.062 9.359 -2.441 1 96.5 115 ASN A O 1
ATOM 890 N N . VAL A 1 116 ? -9.367 10.828 -3.404 1 95.69 116 VAL A N 1
ATOM 891 C CA . VAL A 1 116 ? -8.562 10.992 -4.609 1 95.69 116 VAL A CA 1
ATOM 892 C C . VAL A 1 116 ? -7.188 11.539 -4.246 1 95.69 116 VAL A C 1
ATOM 894 O O . VAL A 1 116 ? -6.18 11.148 -4.844 1 95.69 116 VAL A O 1
ATOM 897 N N . GLU A 1 117 ? -7.184 12.453 -3.324 1 97.25 117 GLU A N 1
ATOM 898 C CA . GLU A 1 117 ? -5.914 13.047 -2.904 1 97.25 117 GLU A CA 1
ATOM 899 C C . GLU A 1 117 ? -4.953 11.977 -2.387 1 97.25 117 GLU A C 1
ATOM 901 O O . GLU A 1 117 ? -3.771 11.977 -2.732 1 97.25 117 GLU A O 1
ATOM 906 N N . ILE A 1 118 ? -5.406 11.102 -1.548 1 98.12 118 ILE A N 1
ATOM 907 C CA . ILE A 1 118 ? -4.566 10.039 -1.003 1 98.12 118 ILE A CA 1
ATOM 908 C C . ILE A 1 118 ? -4.148 9.094 -2.121 1 98.12 118 ILE A C 1
ATOM 910 O O . ILE A 1 118 ? -2.994 8.656 -2.172 1 98.12 118 ILE A O 1
ATOM 914 N N . GLU A 1 119 ? -5.059 8.773 -2.98 1 96.94 119 GLU A N 1
ATOM 915 C CA . GLU A 1 119 ? -4.742 7.906 -4.113 1 96.94 119 GLU A CA 1
ATOM 916 C C . GLU A 1 119 ? -3.611 8.492 -4.953 1 96.94 119 GLU A C 1
ATOM 918 O O . GLU A 1 119 ? -2.664 7.785 -5.309 1 96.94 119 GLU A O 1
ATOM 923 N N . ASN A 1 120 ? -3.73 9.75 -5.277 1 97.88 120 ASN A N 1
ATOM 924 C CA . ASN A 1 120 ? -2.693 10.422 -6.051 1 97.88 120 ASN A CA 1
ATOM 925 C C . ASN A 1 120 ? -1.355 10.422 -5.316 1 97.88 120 ASN A C 1
ATOM 927 O O . ASN A 1 120 ? -0.303 10.25 -5.934 1 97.88 120 ASN A O 1
ATOM 931 N N . SER A 1 121 ? -1.445 10.695 -4.086 1 98.5 121 SER A N 1
ATOM 932 C CA . SER A 1 121 ? -0.221 10.727 -3.293 1 98.5 121 SER A CA 1
ATOM 933 C C . SER A 1 121 ? 0.445 9.352 -3.26 1 98.5 121 SER A C 1
ATOM 935 O O . SER A 1 121 ? 1.674 9.25 -3.287 1 98.5 121 SER A O 1
ATOM 937 N N . LEU A 1 122 ? -0.368 8.258 -3.174 1 98 122 LEU A N 1
ATOM 938 C CA . LEU A 1 122 ? 0.184 6.906 -3.246 1 98 122 LEU A CA 1
ATOM 939 C C . LEU A 1 122 ? 0.897 6.684 -4.574 1 98 122 LEU A C 1
ATOM 941 O O . LEU A 1 122 ? 1.999 6.129 -4.609 1 98 122 LEU A O 1
ATOM 945 N N . ARG A 1 123 ? 0.282 7.094 -5.605 1 96.94 123 ARG A N 1
ATOM 946 C CA . ARG A 1 123 ? 0.89 6.957 -6.926 1 96.94 123 ARG A CA 1
ATOM 947 C C . ARG A 1 123 ? 2.23 7.68 -6.988 1 96.94 123 ARG A C 1
ATOM 949 O O . ARG A 1 123 ? 3.209 7.145 -7.512 1 96.94 123 ARG A O 1
ATOM 956 N N . GLU A 1 124 ? 2.203 8.867 -6.48 1 97.88 124 GLU A N 1
ATOM 957 C CA . GLU A 1 124 ? 3.443 9.633 -6.453 1 97.88 124 GLU A CA 1
ATOM 958 C C . GLU A 1 124 ? 4.516 8.922 -5.633 1 97.88 124 GLU A C 1
ATOM 960 O O . GLU A 1 124 ? 5.68 8.859 -6.039 1 97.88 124 GLU A O 1
ATOM 965 N N . ALA A 1 125 ? 4.145 8.469 -4.477 1 98.06 125 ALA A N 1
ATOM 966 C CA . ALA A 1 125 ? 5.094 7.766 -3.615 1 98.06 125 ALA A CA 1
ATOM 967 C C . ALA A 1 125 ? 5.672 6.543 -4.32 1 98.06 125 ALA A C 1
ATOM 969 O O . ALA A 1 125 ? 6.875 6.277 -4.23 1 98.06 125 ALA A O 1
ATOM 970 N N . VAL A 1 126 ? 4.812 5.766 -5.012 1 96.88 126 VAL A N 1
ATOM 971 C CA . VAL A 1 126 ? 5.25 4.586 -5.75 1 96.88 126 VAL A CA 1
ATOM 972 C C . VAL A 1 126 ? 6.238 4.996 -6.836 1 96.88 126 VAL A C 1
ATOM 974 O O . VAL A 1 126 ? 7.258 4.328 -7.043 1 96.88 126 VAL A O 1
ATOM 977 N N . ASN A 1 127 ? 5.957 6.035 -7.523 1 96.5 127 ASN A N 1
ATOM 978 C CA . ASN A 1 127 ? 6.871 6.539 -8.547 1 96.5 127 ASN A CA 1
ATOM 979 C C . ASN A 1 127 ? 8.219 6.926 -7.953 1 96.5 127 ASN A C 1
ATOM 981 O O . ASN A 1 127 ? 9.266 6.637 -8.539 1 96.5 127 ASN A O 1
ATOM 985 N N . CYS A 1 128 ? 8.195 7.617 -6.867 1 97 128 CYS A N 1
ATOM 986 C CA . CYS A 1 128 ? 9.438 8 -6.211 1 97 128 CYS A CA 1
ATOM 987 C C . CYS A 1 128 ? 10.219 6.777 -5.746 1 97 128 CYS A C 1
ATOM 989 O O . CYS A 1 128 ? 11.445 6.754 -5.809 1 97 128 CYS A O 1
ATOM 991 N N . LEU A 1 129 ? 9.43 5.797 -5.23 1 95.5 129 LEU A N 1
ATOM 992 C CA . LEU A 1 129 ? 10.055 4.543 -4.812 1 95.5 129 LEU A CA 1
ATOM 993 C C . LEU A 1 129 ? 10.805 3.895 -5.973 1 95.5 129 LEU A C 1
ATOM 995 O O . LEU A 1 129 ? 11.93 3.42 -5.801 1 95.5 129 LEU A O 1
ATOM 999 N N . LYS A 1 130 ? 10.211 3.857 -7.113 1 93.44 130 LYS A N 1
ATOM 1000 C CA . LYS A 1 130 ? 10.789 3.293 -8.328 1 93.44 130 LYS A CA 1
ATOM 1001 C C . LYS A 1 130 ? 12.07 4.023 -8.711 1 93.44 130 LYS A C 1
ATOM 1003 O O . LYS A 1 130 ? 13.07 3.391 -9.07 1 93.44 130 LYS A O 1
ATOM 1008 N N . THR A 1 131 ? 12.062 5.285 -8.633 1 91.25 131 THR A N 1
ATOM 1009 C CA . THR A 1 131 ? 13.172 6.113 -9.086 1 91.25 131 THR A CA 1
ATOM 1010 C C . THR A 1 131 ? 14.32 6.082 -8.078 1 91.25 131 THR A C 1
ATOM 1012 O O . THR A 1 131 ? 15.484 6.195 -8.461 1 91.25 131 THR A O 1
ATOM 1015 N N . SER A 1 132 ? 13.945 6.008 -6.879 1 88.31 132 SER A N 1
ATOM 1016 C CA . SER A 1 132 ? 14.977 5.973 -5.855 1 88.31 132 SER A CA 1
ATOM 1017 C C . SER A 1 132 ? 15.758 4.66 -5.898 1 88.31 132 SER A C 1
ATOM 1019 O O . SER A 1 132 ? 16.906 4.598 -5.457 1 88.31 132 SER A O 1
ATOM 1021 N N . HIS A 1 133 ? 15.133 3.539 -6.25 1 76.25 133 HIS A N 1
ATOM 1022 C CA . HIS A 1 133 ? 15.773 2.232 -6.348 1 76.25 133 HIS A CA 1
ATOM 1023 C C . HIS A 1 133 ? 16.438 2.047 -7.703 1 76.25 133 HIS A C 1
ATOM 1025 O O . HIS A 1 133 ? 17.172 1.071 -7.914 1 76.25 133 HIS A O 1
ATOM 1031 N N . ALA A 1 134 ? 16.344 2.916 -8.711 1 64.94 134 ALA A N 1
ATOM 1032 C CA . ALA A 1 134 ? 16.984 2.83 -10.016 1 64.94 134 ALA A CA 1
ATOM 1033 C C . ALA A 1 134 ? 18.5 2.971 -9.891 1 64.94 134 ALA A C 1
ATOM 1035 O O . ALA A 1 134 ? 18.984 3.76 -9.078 1 64.94 134 ALA A O 1
ATOM 1036 N N . PRO A 1 135 ? 19.344 1.928 -10.414 1 55.91 135 PRO A N 1
ATOM 1037 C CA . PRO A 1 135 ? 20.812 2.035 -10.406 1 55.91 135 PRO A CA 1
ATOM 1038 C C . PRO A 1 135 ? 21.297 3.422 -10.812 1 55.91 135 PRO A C 1
ATOM 1040 O O . PRO A 1 135 ? 20.641 4.109 -11.602 1 55.91 135 PRO A O 1
ATOM 1043 N N . GLN A 1 136 ? 21.906 4.25 -9.961 1 43.44 136 GLN A N 1
ATOM 1044 C CA . GLN A 1 136 ? 22.672 5.438 -10.344 1 43.44 136 GLN A CA 1
ATOM 1045 C C . GLN A 1 136 ? 23.625 5.133 -11.5 1 43.44 136 GLN A C 1
ATOM 1047 O O . GLN A 1 136 ? 24.375 4.156 -11.453 1 43.44 136 GLN A O 1
ATOM 1052 N N . LYS A 1 137 ? 23.094 5.117 -12.789 1 37.38 137 LYS A N 1
ATOM 1053 C CA . LYS A 1 137 ? 24.188 5.125 -13.766 1 37.38 137 LYS A CA 1
ATOM 1054 C C . LYS A 1 137 ? 25.375 5.949 -13.266 1 37.38 137 LYS A C 1
ATOM 1056 O O . LYS A 1 137 ? 25.234 7.145 -12.992 1 37.38 137 LYS A O 1
ATOM 1061 N N . LEU A 1 138 ? 26.406 5.398 -12.508 1 28.88 138 LEU A N 1
ATOM 1062 C CA . LEU A 1 138 ? 27.703 6.008 -12.758 1 28.88 138 LEU A CA 1
ATOM 1063 C C . LEU A 1 138 ? 28.031 5.996 -14.25 1 28.88 138 LEU A C 1
ATOM 1065 O O . LEU A 1 138 ? 27.906 4.961 -14.906 1 28.88 138 LEU A O 1
ATOM 1069 N N . MET B 1 1 ? -10.977 -48.531 -9.273 1 36.16 1 MET B N 1
ATOM 1070 C CA . MET B 1 1 ? -10.523 -47.188 -9.625 1 36.16 1 MET B CA 1
ATOM 1071 C C . MET B 1 1 ? -9.062 -47.188 -10.055 1 36.16 1 MET B C 1
ATOM 1073 O O . MET B 1 1 ? -8.242 -47.875 -9.461 1 36.16 1 MET B O 1
ATOM 1077 N N . PRO B 1 2 ? -8.586 -46.938 -11.25 1 45.12 2 PRO B N 1
ATOM 1078 C CA . PRO B 1 2 ? -7.199 -47.219 -11.617 1 45.12 2 PRO B CA 1
ATOM 1079 C C . PRO B 1 2 ? -6.195 -46.625 -10.633 1 45.12 2 PRO B C 1
ATOM 1081 O O . PRO B 1 2 ? -6.453 -45.594 -10.039 1 45.12 2 PRO B O 1
ATOM 1084 N N . SER B 1 3 ? -5.297 -47.344 -9.945 1 46.03 3 SER B N 1
ATOM 1085 C CA . SER B 1 3 ? -4.406 -47.031 -8.828 1 46.03 3 SER B CA 1
ATOM 1086 C C . SER B 1 3 ? -3.521 -45.812 -9.141 1 46.03 3 SER B C 1
ATOM 1088 O O . SER B 1 3 ? -2.986 -45.719 -10.242 1 46.03 3 SER B O 1
ATOM 1090 N N . VAL B 1 4 ? -3.688 -44.594 -8.578 1 49.81 4 VAL B N 1
ATOM 1091 C CA . VAL B 1 4 ? -2.787 -43.438 -8.594 1 49.81 4 VAL B CA 1
ATOM 1092 C C . VAL B 1 4 ? -1.345 -43.938 -8.766 1 49.81 4 VAL B C 1
ATOM 1094 O O . VAL B 1 4 ? -0.489 -43.188 -9.234 1 49.81 4 VAL B O 1
ATOM 1097 N N . GLU B 1 5 ? -0.964 -44.969 -8.234 1 51.78 5 GLU B N 1
ATOM 1098 C CA . GLU B 1 5 ? 0.359 -45.594 -8.305 1 51.78 5 GLU B CA 1
ATOM 1099 C C . GLU B 1 5 ? 0.698 -46 -9.734 1 51.78 5 GLU B C 1
ATOM 1101 O O . GLU B 1 5 ? 1.859 -45.969 -10.141 1 51.78 5 GLU B O 1
ATOM 1106 N N . ASN B 1 6 ? -0.227 -46.5 -10.484 1 52.59 6 ASN B N 1
ATOM 1107 C CA . ASN B 1 6 ? -0.002 -47 -11.836 1 52.59 6 ASN B CA 1
ATOM 1108 C C . ASN B 1 6 ? -0.099 -45.906 -12.875 1 52.59 6 ASN B C 1
ATOM 1110 O O . ASN B 1 6 ? -0.224 -46.156 -14.07 1 52.59 6 ASN B O 1
ATOM 1114 N N . ASP B 1 7 ? -0.364 -44.656 -12.438 1 57.75 7 ASP B N 1
ATOM 1115 C CA . ASP B 1 7 ? -0.381 -43.531 -13.375 1 57.75 7 ASP B CA 1
ATOM 1116 C C . ASP B 1 7 ? 0.997 -43.312 -14 1 57.75 7 ASP B C 1
ATOM 1118 O O . ASP B 1 7 ? 1.999 -43.219 -13.289 1 57.75 7 ASP B O 1
ATOM 1122 N N . PRO B 1 8 ? 1.157 -43.719 -15.273 1 63.34 8 PRO B N 1
ATOM 1123 C CA . PRO B 1 8 ? 2.449 -43.562 -15.938 1 63.34 8 PRO B CA 1
ATOM 1124 C C . PRO B 1 8 ? 3.176 -42.281 -15.539 1 63.34 8 PRO B C 1
ATOM 1126 O O . PRO B 1 8 ? 4.406 -42.219 -15.578 1 63.34 8 PRO B O 1
ATOM 1129 N N . MET B 1 9 ? 2.432 -41.344 -15.102 1 65.31 9 MET B N 1
ATOM 1130 C CA . MET B 1 9 ? 3.047 -40.094 -14.711 1 65.31 9 MET B CA 1
ATOM 1131 C C . MET B 1 9 ? 3.793 -40.219 -13.391 1 65.31 9 MET B C 1
ATOM 1133 O O . MET B 1 9 ? 4.711 -39.469 -13.102 1 65.31 9 MET B O 1
ATOM 1137 N N . ASN B 1 10 ? 3.412 -41.219 -12.625 1 65.06 10 ASN B N 1
ATOM 1138 C CA . ASN B 1 10 ? 4.078 -41.43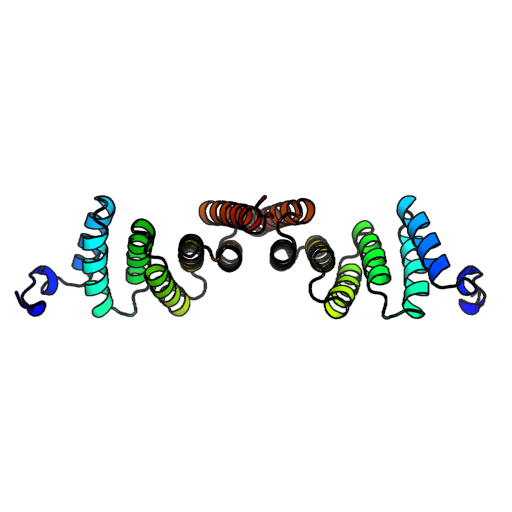8 -11.352 1 65.06 10 ASN B CA 1
ATOM 1139 C C . ASN B 1 10 ? 5.512 -41.938 -11.547 1 65.06 10 ASN B C 1
ATOM 1141 O O . ASN B 1 10 ? 6.34 -41.812 -10.641 1 65.06 10 ASN B O 1
ATOM 1145 N N . LYS B 1 11 ? 5.781 -42.438 -12.789 1 77.31 11 LYS B N 1
ATOM 1146 C CA . LYS B 1 11 ? 7.121 -42.938 -13.062 1 77.31 11 LYS B CA 1
ATOM 1147 C C . LYS B 1 11 ? 8.062 -41.812 -13.492 1 77.31 11 LYS B C 1
ATOM 1149 O O . LYS B 1 11 ? 9.281 -41.969 -13.445 1 77.31 11 LYS B O 1
ATOM 1154 N N . MET B 1 12 ? 7.461 -40.688 -13.781 1 86.25 12 MET B N 1
ATOM 1155 C CA . MET B 1 12 ? 8.289 -39.562 -14.242 1 86.25 12 MET B CA 1
ATOM 1156 C C . MET B 1 12 ? 8.977 -38.875 -13.07 1 86.25 12 MET B C 1
ATOM 1158 O O . MET B 1 12 ? 8.422 -38.812 -11.977 1 86.25 12 MET B O 1
ATOM 1162 N N . ASN B 1 13 ? 10.242 -38.5 -13.328 1 91.19 13 ASN B N 1
ATOM 1163 C CA . ASN B 1 13 ? 10.922 -37.75 -12.273 1 91.19 13 ASN B CA 1
ATOM 1164 C C . ASN B 1 13 ? 10.359 -36.344 -12.133 1 91.19 13 ASN B C 1
ATOM 1166 O O . ASN B 1 13 ? 9.656 -35.844 -13.023 1 91.19 13 ASN B O 1
ATOM 1170 N N . PRO B 1 14 ? 10.516 -35.719 -11.008 1 92 14 PRO B N 1
ATOM 1171 C CA . PRO B 1 14 ? 9.93 -34.406 -10.727 1 92 14 PRO B CA 1
ATOM 1172 C C . PRO B 1 14 ? 10.266 -33.344 -11.797 1 92 14 PRO B C 1
ATOM 1174 O O . PRO B 1 14 ? 9.414 -32.531 -12.156 1 92 14 PRO B O 1
ATOM 1177 N N . ALA B 1 15 ? 11.43 -33.406 -12.281 1 93.5 15 ALA B N 1
ATOM 1178 C CA . ALA B 1 15 ? 11.828 -32.469 -13.32 1 93.5 15 ALA B CA 1
ATOM 1179 C C . ALA B 1 15 ? 10.977 -32.625 -14.578 1 93.5 15 ALA B C 1
ATOM 1181 O O . ALA B 1 15 ? 10.578 -31.641 -15.203 1 93.5 15 ALA B O 1
ATOM 1182 N N . ASP B 1 16 ? 10.758 -33.812 -14.93 1 94.56 16 ASP B N 1
ATOM 1183 C CA . ASP B 1 16 ? 9.922 -34.125 -16.078 1 94.56 16 ASP B CA 1
ATOM 1184 C C . ASP B 1 16 ? 8.469 -33.719 -15.82 1 94.56 16 ASP B C 1
ATOM 1186 O O . ASP B 1 16 ? 7.797 -33.188 -16.719 1 94.56 16 ASP B O 1
ATOM 1190 N N . LEU B 1 17 ? 7.969 -34 -14.641 1 95.88 17 LEU B N 1
ATOM 1191 C CA . LEU B 1 17 ? 6.621 -33.594 -14.266 1 95.88 17 LEU B CA 1
ATOM 1192 C C . LEU B 1 17 ? 6.453 -32.094 -14.383 1 95.88 17 LEU B C 1
ATOM 1194 O O . LEU B 1 17 ? 5.445 -31.609 -14.906 1 95.88 17 LEU B O 1
ATOM 1198 N N . LYS B 1 18 ? 7.422 -31.406 -13.891 1 95.75 18 LYS B N 1
ATOM 1199 C CA . LYS B 1 18 ? 7.406 -29.938 -13.969 1 95.75 18 LYS B CA 1
ATOM 1200 C C . LYS B 1 18 ? 7.336 -29.469 -15.414 1 95.75 18 LYS B C 1
ATOM 1202 O O . LYS B 1 18 ? 6.566 -28.562 -15.742 1 95.75 18 LYS B O 1
ATOM 1207 N N . LEU B 1 19 ? 8.141 -30.047 -16.234 1 96.19 19 LEU B N 1
ATOM 1208 C CA . LEU B 1 19 ? 8.164 -29.688 -17.641 1 96.19 19 LEU B CA 1
ATOM 1209 C C . LEU B 1 19 ? 6.816 -29.969 -18.297 1 96.19 19 LEU B C 1
ATOM 1211 O O . LEU B 1 19 ? 6.309 -29.141 -19.062 1 96.19 19 LEU B O 1
ATOM 1215 N N . GLU B 1 20 ? 6.281 -31.125 -18.031 1 96.06 20 GLU B N 1
ATOM 1216 C CA . GLU B 1 20 ? 4.977 -31.484 -18.578 1 96.06 20 GLU B CA 1
ATOM 1217 C C . GLU B 1 20 ? 3.889 -30.547 -18.047 1 96.06 20 GLU B C 1
ATOM 1219 O O . GLU B 1 20 ? 2.967 -30.188 -18.781 1 96.06 20 GLU B O 1
ATOM 1224 N N . GLY B 1 21 ? 4.012 -30.266 -16.797 1 97.25 21 GLY B N 1
ATOM 1225 C CA . GLY B 1 21 ? 3.092 -29.281 -16.234 1 97.25 21 GLY B CA 1
ATOM 1226 C C . GLY B 1 21 ? 3.154 -27.938 -16.953 1 97.25 21 GLY B C 1
ATOM 1227 O O . GLY B 1 21 ? 2.119 -27.328 -17.234 1 97.25 21 GLY B O 1
ATOM 1228 N N . SER B 1 22 ? 4.309 -27.469 -17.25 1 97.69 22 SER B N 1
ATOM 1229 C CA . SER B 1 22 ? 4.508 -26.219 -17.969 1 97.69 22 SER B CA 1
ATOM 1230 C C . SER B 1 22 ? 3.879 -26.281 -19.359 1 97.69 22 SER B C 1
ATOM 1232 O O . SER B 1 22 ? 3.281 -25.312 -19.812 1 97.69 22 SER B O 1
ATOM 1234 N N . LYS B 1 23 ? 4.023 -27.391 -20.016 1 97.56 23 LYS B N 1
ATOM 1235 C CA . LYS B 1 23 ? 3.416 -27.578 -21.328 1 97.56 23 LYS B CA 1
ATOM 1236 C C . LYS B 1 23 ? 1.893 -27.516 -21.25 1 97.56 23 LYS B C 1
ATOM 1238 O O . LYS B 1 23 ? 1.24 -26.906 -22.094 1 97.56 23 LYS B O 1
ATOM 1243 N N . ALA B 1 24 ? 1.406 -28.219 -20.281 1 98.12 24 ALA B N 1
ATOM 1244 C CA . ALA B 1 24 ? -0.04 -28.203 -20.078 1 98.12 24 ALA B CA 1
ATOM 1245 C C . ALA B 1 24 ? -0.552 -26.797 -19.828 1 98.12 24 ALA B C 1
ATOM 1247 O O . ALA B 1 24 ? -1.592 -26.391 -20.359 1 98.12 24 ALA B O 1
ATOM 1248 N N . TYR B 1 25 ? 0.143 -26.047 -19.047 1 98.12 25 TYR B N 1
ATOM 1249 C CA . TYR B 1 25 ? -0.215 -24.672 -18.766 1 98.12 25 TYR B CA 1
ATOM 1250 C C . TYR B 1 25 ? -0.247 -23.844 -20.047 1 98.12 25 TYR B C 1
ATOM 1252 O O . TYR B 1 25 ? -1.18 -23.062 -20.266 1 98.12 25 TYR B O 1
ATOM 1260 N N . LYS B 1 26 ? 0.736 -23.984 -20.828 1 98.06 26 LYS B N 1
ATOM 1261 C CA . LYS B 1 26 ? 0.838 -23.234 -22.078 1 98.06 26 LYS B CA 1
ATOM 1262 C C . LYS B 1 26 ? -0.323 -23.562 -23.016 1 98.06 26 LYS B C 1
ATOM 1264 O O . LYS B 1 26 ? -0.766 -22.719 -23.781 1 98.06 26 LYS B O 1
ATOM 1269 N N . ARG B 1 27 ? -0.839 -24.75 -22.844 1 97.75 27 ARG B N 1
ATOM 1270 C CA . ARG B 1 27 ? -1.981 -25.188 -23.641 1 97.75 27 ARG B CA 1
ATOM 1271 C C . ARG B 1 27 ? -3.297 -24.797 -22.984 1 97.75 27 ARG B C 1
ATOM 1273 O O . ARG B 1 27 ? -4.367 -25.234 -23.391 1 97.75 27 ARG B O 1
ATOM 1280 N N . LYS B 1 28 ? -3.125 -24.188 -21.891 1 98.31 28 LYS B N 1
ATOM 1281 C CA . LYS B 1 28 ? -4.258 -23.688 -21.109 1 98.31 28 LYS B CA 1
ATOM 1282 C C . LYS B 1 28 ? -5.039 -24.844 -20.484 1 98.31 28 LYS B C 1
ATOM 1284 O O . LYS B 1 28 ? -6.238 -24.719 -20.234 1 98.31 28 LYS B O 1
ATOM 1289 N N . ASP B 1 29 ? -4.484 -25.922 -20.469 1 98.06 29 ASP B N 1
ATOM 1290 C CA . ASP B 1 29 ? -5.02 -27.047 -19.703 1 98.06 29 ASP B CA 1
ATOM 1291 C C . ASP B 1 29 ? -4.586 -26.969 -18.234 1 98.06 29 ASP B C 1
ATOM 1293 O O . ASP B 1 29 ? -3.773 -27.781 -17.781 1 98.06 29 ASP B O 1
ATOM 1297 N N . TYR B 1 30 ? -5.191 -26.172 -17.516 1 98.56 30 TYR B N 1
ATOM 1298 C CA . TYR B 1 30 ? -4.746 -25.828 -16.172 1 98.56 30 TYR B CA 1
ATOM 1299 C C . TYR B 1 30 ? -4.988 -26.984 -15.203 1 98.56 30 TYR B C 1
ATOM 1301 O O . TYR B 1 30 ? -4.203 -27.203 -14.281 1 98.56 30 TYR B O 1
ATOM 1309 N N . ALA B 1 31 ? -6.027 -27.703 -15.383 1 97.94 31 ALA B N 1
ATOM 1310 C CA . ALA B 1 31 ? -6.328 -28.828 -14.5 1 97.94 31 ALA B CA 1
ATOM 1311 C C . ALA B 1 31 ? -5.223 -29.875 -14.547 1 97.94 31 ALA B C 1
ATOM 1313 O O . ALA B 1 31 ? -4.758 -30.344 -13.5 1 97.94 31 ALA B O 1
ATOM 1314 N N . THR B 1 32 ? -4.875 -30.141 -15.758 1 97.88 32 THR B N 1
ATOM 1315 C CA . THR B 1 32 ? -3.793 -31.109 -15.922 1 97.88 32 THR B CA 1
ATOM 1316 C C . THR B 1 32 ? -2.484 -30.547 -15.367 1 97.88 32 THR B C 1
ATOM 1318 O O . THR B 1 32 ? -1.723 -31.266 -14.719 1 97.88 32 THR B O 1
ATOM 1321 N N . ALA B 1 33 ? -2.201 -29.297 -15.641 1 98.38 33 ALA B N 1
ATOM 1322 C CA . ALA B 1 33 ? -0.993 -28.656 -15.125 1 98.38 33 ALA B CA 1
ATOM 1323 C C . ALA B 1 33 ? -0.93 -28.75 -13.602 1 98.38 33 ALA B C 1
ATOM 1325 O O . ALA B 1 33 ? 0.106 -29.109 -13.039 1 98.38 33 ALA B O 1
ATOM 1326 N N . VAL B 1 34 ? -2.066 -28.484 -12.93 1 98.38 34 VAL B N 1
ATOM 1327 C CA . VAL B 1 34 ? -2.133 -28.531 -11.477 1 98.38 34 VAL B CA 1
ATOM 1328 C C . VAL B 1 34 ? -1.762 -29.922 -10.992 1 98.38 34 VAL B C 1
ATOM 1330 O O . VAL B 1 34 ? -0.99 -30.078 -10.039 1 98.38 34 VAL B O 1
ATOM 1333 N N . LYS B 1 35 ? -2.32 -30.938 -11.617 1 97.25 35 LYS B N 1
ATOM 1334 C CA . LYS B 1 35 ? -2.049 -32.312 -11.234 1 97.25 35 LYS B CA 1
ATOM 1335 C C . LYS B 1 35 ? -0.561 -32.656 -11.352 1 97.25 35 LYS B C 1
ATOM 1337 O O . LYS B 1 35 ? 0.03 -33.219 -10.438 1 97.25 35 LYS B O 1
ATOM 1342 N N . LEU B 1 36 ? 0 -32.25 -12.445 1 97.44 36 LEU B N 1
ATOM 1343 C CA . LEU B 1 36 ? 1.405 -32.531 -12.703 1 97.44 36 LEU B CA 1
ATOM 1344 C C . LEU B 1 36 ? 2.309 -31.797 -11.727 1 97.44 36 LEU B C 1
ATOM 1346 O O . LEU B 1 36 ? 3.229 -32.375 -11.156 1 97.44 36 LEU B O 1
ATOM 1350 N N . TYR B 1 37 ? 2.062 -30.484 -11.508 1 97.94 37 TYR B N 1
ATOM 1351 C CA . TYR B 1 37 ? 2.85 -29.719 -10.555 1 97.94 37 TYR B CA 1
ATOM 1352 C C . TYR B 1 37 ? 2.693 -30.281 -9.141 1 97.94 37 TYR B C 1
ATOM 1354 O O . TYR B 1 37 ? 3.643 -30.266 -8.359 1 97.94 37 TYR B O 1
ATOM 1362 N N . SER B 1 38 ? 1.481 -30.703 -8.82 1 97.69 38 SER B N 1
ATOM 1363 C CA . SER B 1 38 ? 1.236 -31.266 -7.496 1 97.69 38 SER B CA 1
ATOM 1364 C C . SER B 1 38 ? 2.053 -32.531 -7.281 1 97.69 38 SER B C 1
ATOM 1366 O O . SER B 1 38 ? 2.645 -32.719 -6.215 1 97.69 38 SER B O 1
ATOM 1368 N N . MET B 1 39 ? 2.061 -33.375 -8.266 1 96.25 39 MET B N 1
ATOM 1369 C CA . MET B 1 39 ? 2.855 -34.594 -8.188 1 96.25 39 MET B CA 1
ATOM 1370 C C . MET B 1 39 ? 4.336 -34.281 -8.016 1 96.25 39 MET B C 1
ATOM 1372 O O . MET B 1 39 ? 5.027 -34.906 -7.219 1 96.25 39 MET B O 1
ATOM 1376 N N . ALA B 1 40 ? 4.785 -33.312 -8.797 1 96.5 40 ALA B N 1
ATOM 1377 C CA . ALA B 1 40 ? 6.18 -32.906 -8.688 1 96.5 40 ALA B CA 1
ATOM 1378 C C . ALA B 1 40 ? 6.469 -32.312 -7.305 1 96.5 40 ALA B C 1
ATOM 1380 O O . ALA B 1 40 ? 7.492 -32.625 -6.695 1 96.5 40 ALA B O 1
ATOM 1381 N N . ALA B 1 41 ? 5.562 -31.484 -6.75 1 95.81 41 ALA B N 1
ATOM 1382 C CA . ALA B 1 41 ? 5.734 -30.828 -5.465 1 95.81 41 ALA B CA 1
ATOM 1383 C C . ALA B 1 41 ? 5.727 -31.828 -4.316 1 95.81 41 ALA B C 1
ATOM 1385 O O . ALA B 1 41 ? 6.398 -31.625 -3.301 1 95.81 41 ALA B O 1
ATOM 1386 N N . ASP B 1 42 ? 4.941 -32.875 -4.418 1 94.19 42 ASP B N 1
ATOM 1387 C CA . ASP B 1 42 ? 4.906 -33.938 -3.408 1 94.19 42 ASP B CA 1
ATOM 1388 C C . ASP B 1 42 ? 6.285 -34.562 -3.219 1 94.19 42 ASP B C 1
ATOM 1390 O O . ASP B 1 42 ? 6.637 -34.969 -2.111 1 94.19 42 ASP B O 1
ATOM 1394 N N . ARG B 1 43 ? 6.984 -34.562 -4.285 1 93.56 43 ARG B N 1
ATOM 1395 C CA . ARG B 1 43 ? 8.297 -35.219 -4.266 1 93.56 43 ARG B CA 1
ATOM 1396 C C . ARG B 1 43 ? 9.391 -34.188 -3.955 1 93.56 43 ARG B C 1
ATOM 1398 O O . ARG B 1 43 ? 10.461 -34.562 -3.467 1 93.56 43 ARG B O 1
ATOM 1405 N N . CYS B 1 44 ? 9.164 -32.938 -4.277 1 94.88 44 CYS B N 1
ATOM 1406 C CA . CYS B 1 44 ? 10.102 -31.859 -4.004 1 94.88 44 CYS B CA 1
ATOM 1407 C C . CYS B 1 44 ? 9.422 -30.719 -3.268 1 94.88 44 CYS B C 1
ATOM 1409 O O . CYS B 1 44 ? 9.312 -29.609 -3.793 1 94.88 44 CYS B O 1
ATOM 1411 N N . PRO B 1 45 ? 9.062 -30.953 -2.068 1 93.75 45 PRO B N 1
ATOM 1412 C CA . PRO B 1 45 ? 8.258 -29.984 -1.339 1 93.75 45 PRO B CA 1
ATOM 1413 C C . PRO B 1 45 ? 9 -28.672 -1.087 1 93.75 45 PRO B C 1
ATOM 1415 O O . PRO B 1 45 ? 8.367 -27.656 -0.78 1 93.75 45 PRO B O 1
ATOM 1418 N N . ASP B 1 46 ? 10.312 -28.594 -1.261 1 94.56 46 ASP B N 1
ATOM 1419 C CA . ASP B 1 46 ? 11.086 -27.391 -0.966 1 94.56 46 ASP B CA 1
ATOM 1420 C C . ASP B 1 46 ? 11.211 -26.5 -2.201 1 94.56 46 ASP B C 1
ATOM 1422 O O . ASP B 1 46 ? 11.703 -25.375 -2.111 1 94.56 46 ASP B O 1
ATOM 1426 N N . ASP B 1 47 ? 10.781 -26.969 -3.299 1 95.19 47 ASP B N 1
ATOM 1427 C CA . ASP B 1 47 ? 10.883 -26.203 -4.539 1 95.19 47 ASP B CA 1
ATOM 1428 C C . ASP B 1 47 ? 9.734 -25.203 -4.66 1 95.19 47 ASP B C 1
ATOM 1430 O O . ASP B 1 47 ? 8.648 -25.547 -5.141 1 95.19 47 ASP B O 1
ATOM 1434 N N . ALA B 1 48 ? 9.992 -23.984 -4.305 1 97.12 48 ALA B N 1
ATOM 1435 C CA . ALA B 1 48 ? 8.977 -22.938 -4.301 1 97.12 48 ALA B CA 1
ATOM 1436 C C . ALA B 1 48 ? 8.445 -22.672 -5.711 1 97.12 48 ALA B C 1
ATOM 1438 O O . ALA B 1 48 ? 7.297 -22.266 -5.883 1 97.12 48 ALA B O 1
ATOM 1439 N N . THR B 1 49 ? 9.234 -22.938 -6.684 1 97.31 49 THR B N 1
ATOM 1440 C CA . THR B 1 49 ? 8.852 -22.703 -8.07 1 97.31 49 THR B CA 1
ATOM 1441 C C . THR B 1 49 ? 7.672 -23.578 -8.461 1 97.31 49 THR B C 1
ATOM 1443 O O . THR B 1 49 ? 6.789 -23.141 -9.211 1 97.31 49 THR B O 1
ATOM 1446 N N . LEU B 1 50 ? 7.676 -24.797 -7.984 1 97.94 50 LEU B N 1
ATOM 1447 C CA . LEU B 1 50 ? 6.566 -25.703 -8.273 1 97.94 50 LEU B CA 1
ATOM 1448 C C . LEU B 1 50 ? 5.254 -25.141 -7.727 1 97.94 50 LEU B C 1
ATOM 1450 O O . LEU B 1 50 ? 4.23 -25.172 -8.414 1 97.94 50 LEU B O 1
ATOM 1454 N N . TYR B 1 51 ? 5.32 -24.609 -6.562 1 98.31 51 TYR B N 1
ATOM 1455 C CA . TYR B 1 51 ? 4.141 -24.031 -5.93 1 98.31 51 TYR B CA 1
ATOM 1456 C C . TYR B 1 51 ? 3.707 -22.766 -6.645 1 98.31 51 TYR B C 1
ATOM 1458 O O . TYR B 1 51 ? 2.512 -22.5 -6.801 1 98.31 51 TYR B O 1
ATOM 1466 N N . SER B 1 52 ? 4.664 -21.969 -7.016 1 98.5 52 SER B N 1
ATOM 1467 C CA . SER B 1 52 ? 4.328 -20.75 -7.746 1 98.5 52 SER B CA 1
ATOM 1468 C C . SER B 1 52 ? 3.637 -21.078 -9.062 1 98.5 52 SER B C 1
ATOM 1470 O O . SER B 1 52 ? 2.666 -20.406 -9.438 1 98.5 52 SER B O 1
ATOM 1472 N N . ASN B 1 53 ? 4.152 -22.047 -9.758 1 98.44 53 ASN B N 1
ATOM 1473 C CA . ASN B 1 53 ? 3.543 -22.453 -11.016 1 98.44 53 ASN B CA 1
ATOM 1474 C C . ASN B 1 53 ? 2.137 -23.016 -10.805 1 98.44 53 ASN B C 1
ATOM 1476 O O . ASN B 1 53 ? 1.218 -22.688 -11.562 1 98.44 53 ASN B O 1
ATOM 1480 N N . ARG B 1 54 ? 2.025 -23.812 -9.875 1 98.56 54 ARG B N 1
ATOM 1481 C CA . ARG B 1 54 ? 0.703 -24.344 -9.555 1 98.56 54 ARG B CA 1
ATOM 1482 C C . ARG B 1 54 ? -0.256 -23.219 -9.164 1 98.56 54 ARG B C 1
ATOM 1484 O O . ARG B 1 54 ? -1.423 -23.234 -9.562 1 98.56 54 ARG B O 1
ATOM 1491 N N . CYS B 1 55 ? 0.23 -22.297 -8.398 1 98.81 55 CYS B N 1
ATOM 1492 C CA . CYS B 1 55 ? -0.566 -21.141 -8.008 1 98.81 55 CYS B CA 1
ATOM 1493 C C . CYS B 1 55 ? -1.126 -20.422 -9.234 1 98.81 55 CYS B C 1
ATOM 1495 O O . CYS B 1 55 ? -2.307 -20.078 -9.266 1 98.81 55 CYS B O 1
ATOM 1497 N N . LEU B 1 56 ? -0.278 -20.203 -10.195 1 98.62 56 LEU B N 1
ATOM 1498 C CA . LEU B 1 56 ? -0.7 -19.531 -11.422 1 98.62 56 LEU B CA 1
ATOM 1499 C C . LEU B 1 56 ? -1.843 -20.297 -12.094 1 98.62 56 LEU B C 1
ATOM 1501 O O . LEU B 1 56 ? -2.775 -19.672 -12.617 1 98.62 56 LEU B O 1
ATOM 1505 N N . CYS B 1 57 ? -1.794 -21.578 -12.07 1 98.81 57 CYS B N 1
ATOM 1506 C CA . CYS B 1 57 ? -2.871 -22.375 -12.641 1 98.81 57 CYS B CA 1
ATOM 1507 C C . CYS B 1 57 ? -4.172 -22.156 -11.875 1 98.81 57 CYS B C 1
ATOM 1509 O O . CYS B 1 57 ? -5.23 -21.984 -12.484 1 98.81 57 CYS B O 1
ATOM 1511 N N . TRP B 1 58 ? -4.078 -22.203 -10.578 1 98.75 58 TRP B N 1
ATOM 1512 C CA . TRP B 1 58 ? -5.254 -21.938 -9.75 1 98.75 58 TRP B CA 1
ATOM 1513 C C . TRP B 1 58 ? -5.863 -20.578 -10.086 1 98.75 58 TRP B C 1
ATOM 1515 O O . TRP B 1 58 ? -7.086 -20.453 -10.188 1 98.75 58 TRP B O 1
ATOM 1525 N N . LEU B 1 59 ? -5.027 -19.609 -10.234 1 98.69 59 LEU B N 1
ATOM 1526 C CA . LEU B 1 59 ? -5.484 -18.266 -10.562 1 98.69 59 LEU B CA 1
ATOM 1527 C C . LEU B 1 59 ? -6.246 -18.25 -11.883 1 98.69 59 LEU B C 1
ATOM 1529 O O . LEU B 1 59 ? -7.316 -17.641 -11.977 1 98.69 59 LEU B O 1
ATOM 1533 N N . LYS B 1 60 ? -5.688 -18.953 -12.805 1 98.5 60 LYS B N 1
ATOM 1534 C CA . LYS B 1 60 ? -6.324 -19 -14.117 1 98.5 60 LYS B CA 1
ATOM 1535 C C . LYS B 1 60 ? -7.664 -19.734 -14.047 1 98.5 60 LYS B C 1
ATOM 1537 O O . LYS B 1 60 ? -8.586 -19.438 -14.812 1 98.5 60 LYS B O 1
ATOM 1542 N N . MET B 1 61 ? -7.785 -20.609 -13.156 1 98.5 61 MET B N 1
ATOM 1543 C CA . MET B 1 61 ? -9.008 -21.406 -13.008 1 98.5 61 MET B CA 1
ATOM 1544 C C . MET B 1 61 ? -9.992 -20.703 -12.07 1 98.5 61 MET B C 1
ATOM 1546 O O . MET B 1 61 ? -11.102 -21.203 -11.859 1 98.5 61 MET B O 1
ATOM 1550 N N . GLY B 1 62 ? -9.586 -19.641 -11.461 1 98.31 62 GLY B N 1
ATOM 1551 C CA . GLY B 1 62 ? -10.461 -18.891 -10.578 1 98.31 62 GLY B CA 1
ATOM 1552 C C . GLY B 1 62 ? -10.555 -19.484 -9.188 1 98.31 62 GLY B C 1
ATOM 1553 O O . GLY B 1 62 ? -11.484 -19.188 -8.438 1 98.31 62 GLY B O 1
ATOM 1554 N N . GLU B 1 63 ? -9.633 -20.297 -8.859 1 98.38 63 GLU B N 1
ATOM 1555 C CA . GLU B 1 63 ? -9.617 -20.953 -7.555 1 98.38 63 GLU B CA 1
ATOM 1556 C C . GLU B 1 63 ? -8.758 -20.188 -6.559 1 98.38 63 GLU B C 1
ATOM 1558 O O . GLU B 1 63 ? -7.602 -20.547 -6.316 1 98.38 63 GLU B O 1
ATOM 1563 N N . GLY B 1 64 ? -9.328 -19.234 -5.898 1 98.56 64 GLY B N 1
ATOM 1564 C CA . GLY B 1 64 ? -8.625 -18.281 -5.062 1 98.56 64 GLY B CA 1
ATOM 1565 C C . GLY B 1 64 ? -8.039 -18.891 -3.812 1 98.56 64 GLY B C 1
ATOM 1566 O O . GLY B 1 64 ? -6.895 -18.609 -3.447 1 98.56 64 GLY B O 1
ATOM 1567 N N . ASP B 1 65 ? -8.75 -19.766 -3.17 1 98.69 65 ASP B N 1
ATOM 1568 C CA . ASP B 1 65 ? -8.297 -20.359 -1.916 1 98.69 65 ASP B CA 1
ATOM 1569 C C . ASP B 1 65 ? -7.062 -21.234 -2.133 1 98.69 65 ASP B C 1
ATOM 1571 O O . ASP B 1 65 ? -6.09 -21.141 -1.38 1 98.69 65 ASP B O 1
ATOM 1575 N N . GLN B 1 66 ? -7.148 -22.031 -3.166 1 98.69 66 GLN B N 1
ATOM 1576 C CA . GLN B 1 66 ? -6.012 -22.891 -3.484 1 98.69 66 GLN B CA 1
ATOM 1577 C C . GLN B 1 66 ? -4.797 -22.062 -3.895 1 98.69 66 GLN B C 1
ATOM 1579 O O . GLN B 1 66 ? -3.668 -22.375 -3.512 1 98.69 66 GLN B O 1
ATOM 1584 N N . ALA B 1 67 ? -5.078 -21.016 -4.672 1 98.88 67 ALA B N 1
ATOM 1585 C CA . ALA B 1 67 ? -4.004 -20.109 -5.082 1 98.88 67 ALA B CA 1
ATOM 1586 C C . ALA B 1 67 ? -3.34 -19.469 -3.873 1 98.88 67 ALA B C 1
ATOM 1588 O O . ALA B 1 67 ? -2.111 -19.391 -3.801 1 98.88 67 ALA B O 1
ATOM 1589 N N . LEU B 1 68 ? -4.145 -19.047 -2.92 1 98.81 68 LEU B N 1
ATOM 1590 C CA . LEU B 1 68 ? -3.631 -18.375 -1.725 1 98.81 68 LEU B CA 1
ATOM 1591 C C . LEU B 1 68 ? -2.754 -19.328 -0.914 1 98.81 68 LEU B C 1
ATOM 1593 O O . LEU B 1 68 ? -1.725 -18.922 -0.373 1 98.81 68 LEU B O 1
ATOM 1597 N N . MET B 1 69 ? -3.158 -20.547 -0.83 1 98.5 69 MET B N 1
ATOM 1598 C CA . MET B 1 69 ? -2.365 -21.547 -0.112 1 98.5 69 MET B CA 1
ATOM 1599 C C . MET B 1 69 ? -0.989 -21.703 -0.748 1 98.5 69 MET B C 1
ATOM 1601 O O . MET B 1 69 ? 0.027 -21.688 -0.05 1 98.5 69 MET B O 1
ATOM 1605 N N . ASP B 1 70 ? -0.954 -21.875 -2.062 1 98.62 70 ASP B N 1
ATOM 1606 C CA . ASP B 1 70 ? 0.312 -22.016 -2.773 1 98.62 70 ASP B CA 1
ATOM 1607 C C . ASP B 1 70 ? 1.174 -20.766 -2.625 1 98.62 70 ASP B C 1
ATOM 1609 O O . ASP B 1 70 ? 2.389 -20.859 -2.438 1 98.62 70 ASP B O 1
ATOM 1613 N N . ALA B 1 71 ? 0.573 -19.578 -2.748 1 98.62 71 ALA B N 1
ATOM 1614 C CA . ALA B 1 71 ? 1.304 -18.328 -2.568 1 98.62 71 ALA B CA 1
ATOM 1615 C C . ALA B 1 71 ? 1.938 -18.25 -1.183 1 98.62 71 ALA B C 1
ATOM 1617 O O . ALA B 1 71 ? 3.07 -17.797 -1.034 1 98.62 71 ALA B O 1
ATOM 1618 N N . GLY B 1 72 ? 1.161 -18.672 -0.211 1 98.25 72 GLY B N 1
ATOM 1619 C CA . GLY B 1 72 ? 1.689 -18.719 1.144 1 98.25 72 GLY B CA 1
ATOM 1620 C C . GLY B 1 72 ? 2.934 -19.578 1.272 1 98.25 72 GLY B C 1
ATOM 1621 O O . GLY B 1 72 ? 3.896 -19.188 1.937 1 98.25 72 GLY B O 1
ATOM 1622 N N . VAL B 1 73 ? 2.945 -20.75 0.655 1 97.94 73 VAL B N 1
ATOM 1623 C CA . VAL B 1 73 ? 4.109 -21.625 0.661 1 97.94 73 VAL B CA 1
ATOM 1624 C C . VAL B 1 73 ? 5.301 -20.906 0.033 1 97.94 73 VAL B C 1
ATOM 1626 O O . VAL B 1 73 ? 6.418 -20.969 0.558 1 97.94 73 VAL B O 1
ATOM 1629 N N . CYS B 1 74 ? 5.039 -20.234 -1.063 1 98.25 74 CYS B N 1
ATOM 1630 C CA . CYS B 1 74 ? 6.098 -19.484 -1.744 1 98.25 74 CYS B CA 1
ATOM 1631 C C . CYS B 1 74 ? 6.688 -18.422 -0.835 1 98.25 74 CYS B C 1
ATOM 1633 O O . CYS B 1 74 ? 7.906 -18.266 -0.763 1 98.25 74 CYS B O 1
ATOM 1635 N N . LYS B 1 75 ? 5.852 -17.688 -0.106 1 97.44 75 LYS B N 1
ATOM 1636 C CA . LYS B 1 75 ? 6.309 -16.609 0.777 1 97.44 75 LYS B CA 1
ATOM 1637 C C . LYS B 1 75 ? 7.148 -17.172 1.925 1 97.44 75 LYS B C 1
ATOM 1639 O O . LYS B 1 75 ? 8.109 -16.531 2.363 1 97.44 75 LYS B O 1
ATOM 1644 N N . ILE B 1 76 ? 6.738 -18.312 2.4 1 96.75 76 ILE B N 1
ATOM 1645 C CA . ILE B 1 76 ? 7.438 -18.938 3.518 1 96.75 76 ILE B CA 1
ATOM 1646 C C . ILE B 1 76 ? 8.789 -19.469 3.045 1 96.75 76 ILE B C 1
ATOM 1648 O O . ILE B 1 76 ? 9.805 -19.297 3.729 1 96.75 76 ILE B O 1
ATOM 1652 N N . ARG B 1 77 ? 8.812 -20.062 1.884 1 96.56 77 ARG B N 1
ATOM 1653 C CA . ARG B 1 77 ? 10.008 -20.734 1.381 1 96.56 77 ARG B CA 1
ATOM 1654 C C . ARG B 1 77 ? 11 -19.734 0.805 1 96.56 77 ARG B C 1
ATOM 1656 O O . ARG B 1 77 ? 12.211 -19.938 0.878 1 96.56 77 ARG B O 1
ATOM 1663 N N . ARG B 1 78 ? 10.578 -18.688 0.241 1 96.44 78 ARG B N 1
ATOM 1664 C CA . ARG B 1 78 ? 11.414 -17.641 -0.334 1 96.44 78 ARG B CA 1
ATOM 1665 C C . ARG B 1 78 ? 10.977 -16.266 0.15 1 96.44 78 ARG B C 1
ATOM 1667 O O . ARG B 1 78 ? 10.32 -15.523 -0.587 1 96.44 78 ARG B O 1
ATOM 1674 N N . PRO B 1 79 ? 11.57 -16.016 1.34 1 93.62 79 PRO B N 1
ATOM 1675 C CA . PRO B 1 79 ? 11.234 -14.672 1.821 1 93.62 79 PRO B CA 1
ATOM 1676 C C . PRO B 1 79 ? 11.82 -13.562 0.948 1 93.62 79 PRO B C 1
ATOM 1678 O O . PRO B 1 79 ? 12.93 -13.711 0.427 1 93.62 79 PRO B O 1
ATOM 1681 N N . GLY B 1 80 ? 11.195 -12.672 0.407 1 95.5 80 GLY B N 1
ATOM 1682 C CA . GLY B 1 80 ? 11.688 -11.578 -0.418 1 95.5 80 GLY B CA 1
ATOM 1683 C C . GLY B 1 80 ? 11.422 -11.781 -1.897 1 95.5 80 GLY B C 1
ATOM 1684 O O . GLY B 1 80 ? 11.953 -11.047 -2.736 1 95.5 80 GLY B O 1
ATOM 1685 N N . TRP B 1 81 ? 10.781 -12.867 -2.189 1 97 81 TRP B N 1
ATOM 1686 C CA . TRP B 1 81 ? 10.406 -13.164 -3.568 1 97 81 TRP B CA 1
ATOM 1687 C C . TRP B 1 81 ? 9.219 -12.312 -4.008 1 97 81 TRP B C 1
ATOM 1689 O O . TRP B 1 81 ? 8.07 -12.625 -3.678 1 9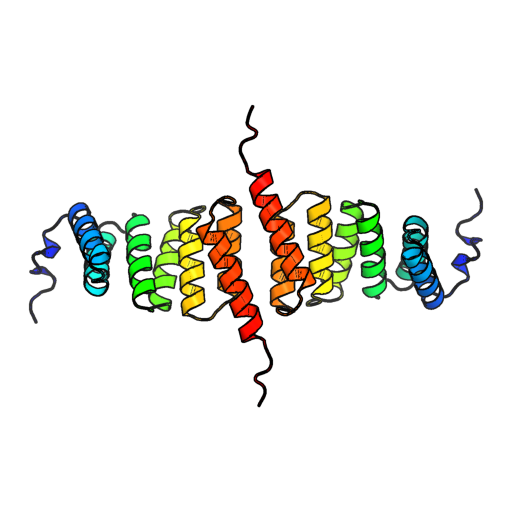7 81 TRP B O 1
ATOM 1699 N N . ALA B 1 82 ? 9.523 -11.227 -4.777 1 98 82 ALA B N 1
ATOM 1700 C CA . ALA B 1 82 ? 8.484 -10.305 -5.211 1 98 82 ALA B CA 1
ATOM 1701 C C . ALA B 1 82 ? 7.352 -11.047 -5.918 1 98 82 ALA B C 1
ATOM 1703 O O . ALA B 1 82 ? 6.18 -10.688 -5.781 1 98 82 ALA B O 1
ATOM 1704 N N . LYS B 1 83 ? 7.691 -12.055 -6.684 1 97.88 83 LYS B N 1
ATOM 1705 C CA . LYS B 1 83 ? 6.676 -12.836 -7.391 1 97.88 83 LYS B CA 1
ATOM 1706 C C . LYS B 1 83 ? 5.688 -13.461 -6.418 1 97.88 83 LYS B C 1
ATOM 1708 O O . LYS B 1 83 ? 4.496 -13.57 -6.719 1 97.88 83 LYS B O 1
ATOM 1713 N N . ALA B 1 84 ? 6.191 -13.961 -5.277 1 98.56 84 ALA B N 1
ATOM 1714 C CA . ALA B 1 84 ? 5.305 -14.539 -4.273 1 98.56 84 ALA B CA 1
ATOM 1715 C C . ALA B 1 84 ? 4.277 -13.516 -3.795 1 98.56 84 ALA B C 1
ATOM 1717 O O . ALA B 1 84 ? 3.119 -13.859 -3.541 1 98.56 84 ALA B O 1
ATOM 1718 N N . CYS B 1 85 ? 4.676 -12.281 -3.676 1 98.56 85 CYS B N 1
ATOM 1719 C CA . CYS B 1 85 ? 3.76 -11.211 -3.312 1 98.56 85 CYS B CA 1
ATOM 1720 C C . CYS B 1 85 ? 2.707 -11 -4.395 1 98.56 85 CYS B C 1
ATOM 1722 O O . CYS B 1 85 ? 1.527 -10.82 -4.094 1 98.56 85 CYS B O 1
ATOM 1724 N N . TYR B 1 86 ? 3.189 -11.031 -5.621 1 98.75 86 TYR B N 1
ATOM 1725 C CA . TYR B 1 86 ? 2.273 -10.922 -6.75 1 98.75 86 TYR B CA 1
ATOM 1726 C C . TYR B 1 86 ? 1.238 -12.039 -6.727 1 98.75 86 TYR B C 1
ATOM 1728 O O . TYR B 1 86 ? 0.045 -11.797 -6.922 1 98.75 86 TYR B O 1
ATOM 1736 N N . LEU B 1 87 ? 1.693 -13.25 -6.531 1 98.88 87 LEU B N 1
ATOM 1737 C CA . LEU B 1 87 ? 0.797 -14.398 -6.488 1 98.88 87 LEU B CA 1
ATOM 1738 C C . LEU B 1 87 ? -0.23 -14.25 -5.371 1 98.88 87 LEU B C 1
ATOM 1740 O O . LEU B 1 87 ? -1.422 -14.484 -5.582 1 98.88 87 LEU B O 1
ATOM 1744 N N . GLU B 1 88 ? 0.205 -13.836 -4.195 1 98.81 88 GLU B N 1
ATOM 1745 C CA . GLU B 1 88 ? -0.7 -13.625 -3.07 1 98.81 88 GLU B CA 1
ATOM 1746 C C . GLU B 1 88 ? -1.732 -12.547 -3.393 1 98.81 88 GLU B C 1
ATOM 1748 O O . GLU B 1 88 ? -2.928 -12.734 -3.148 1 98.81 88 GLU B O 1
ATOM 1753 N N . GLY B 1 89 ? -1.248 -11.406 -3.904 1 98.88 89 GLY B N 1
ATOM 1754 C CA . GLY B 1 89 ? -2.162 -10.336 -4.277 1 98.88 89 GLY B CA 1
ATOM 1755 C C . GLY B 1 89 ? -3.205 -10.773 -5.289 1 98.88 89 GLY B C 1
ATOM 1756 O O . GLY B 1 89 ? -4.387 -10.453 -5.145 1 98.88 89 GLY B O 1
ATOM 1757 N N . SER B 1 90 ? -2.775 -11.5 -6.258 1 98.88 90 SER B N 1
ATOM 1758 C CA . SER B 1 90 ? -3.686 -11.984 -7.293 1 98.88 90 SER B CA 1
ATOM 1759 C C . SER B 1 90 ? -4.727 -12.938 -6.715 1 98.88 90 SER B C 1
ATOM 1761 O O . SER B 1 90 ? -5.895 -12.891 -7.098 1 98.88 90 SER B O 1
ATOM 1763 N N . ALA B 1 91 ? -4.266 -13.789 -5.859 1 98.88 91 ALA B N 1
ATOM 1764 C CA . ALA B 1 91 ? -5.207 -14.68 -5.188 1 98.88 91 ALA B CA 1
ATOM 1765 C C . ALA B 1 91 ? -6.238 -13.898 -4.387 1 98.88 91 ALA B C 1
ATOM 1767 O O . ALA B 1 91 ? -7.434 -14.203 -4.43 1 98.88 91 ALA B O 1
ATOM 1768 N N . GLN B 1 92 ? -5.801 -12.898 -3.668 1 98.81 92 GLN B N 1
ATOM 1769 C CA . GLN B 1 92 ? -6.688 -12.055 -2.877 1 98.81 92 GLN B CA 1
ATOM 1770 C C . GLN B 1 92 ? -7.684 -11.312 -3.77 1 98.81 92 GLN B C 1
ATOM 1772 O O . GLN B 1 92 ? -8.836 -11.109 -3.383 1 98.81 92 GLN B O 1
ATOM 1777 N N . MET B 1 93 ? -7.219 -10.898 -4.945 1 98.62 93 MET B N 1
ATOM 1778 C CA . MET B 1 93 ? -8.125 -10.281 -5.91 1 98.62 93 MET B CA 1
ATOM 1779 C C . MET B 1 93 ? -9.273 -11.227 -6.254 1 98.62 93 MET B C 1
ATOM 1781 O O . MET B 1 93 ? -10.438 -10.812 -6.293 1 98.62 93 MET B O 1
ATOM 1785 N N . LEU B 1 94 ? -8.977 -12.484 -6.535 1 98.19 94 LEU B N 1
ATOM 1786 C CA . LEU B 1 94 ? -9.992 -13.484 -6.867 1 98.19 94 LEU B CA 1
ATOM 1787 C C . LEU B 1 94 ? -10.969 -13.664 -5.715 1 98.19 94 LEU B C 1
ATOM 1789 O O . LEU B 1 94 ? -12.164 -13.891 -5.938 1 98.19 94 LEU B O 1
ATOM 1793 N N . LEU B 1 95 ? -10.453 -13.555 -4.535 1 98.25 95 LEU B N 1
ATOM 1794 C CA . LEU B 1 95 ? -11.266 -13.75 -3.342 1 98.25 95 LEU B CA 1
ATOM 1795 C C . LEU B 1 95 ? -11.984 -12.461 -2.959 1 98.25 95 LEU B C 1
ATOM 1797 O O . LEU B 1 95 ? -12.672 -12.406 -1.936 1 98.25 95 LEU B O 1
ATOM 1801 N N . ARG B 1 96 ? -11.742 -11.391 -3.643 1 97.56 96 ARG B N 1
ATOM 1802 C CA . ARG B 1 96 ? -12.375 -10.086 -3.488 1 97.56 96 ARG B CA 1
ATOM 1803 C C . ARG B 1 96 ? -11.977 -9.438 -2.164 1 97.56 96 ARG B C 1
ATOM 1805 O O . ARG B 1 96 ? -12.766 -8.695 -1.573 1 97.56 96 ARG B O 1
ATOM 1812 N N . ASP B 1 97 ? -10.938 -9.875 -1.631 1 98 97 ASP B N 1
ATOM 1813 C CA . ASP B 1 97 ? -10.32 -9.156 -0.521 1 98 97 ASP B CA 1
ATOM 1814 C C . ASP B 1 97 ? -9.305 -8.133 -1.025 1 98 97 ASP B C 1
ATOM 1816 O O . ASP B 1 97 ? -8.094 -8.352 -0.932 1 98 97 ASP B O 1
ATOM 1820 N N . TYR B 1 98 ? -9.781 -7.031 -1.431 1 98 98 TYR B N 1
ATOM 1821 C CA . TYR B 1 98 ? -8.984 -6.043 -2.146 1 98 98 TYR B CA 1
ATOM 1822 C C . TYR B 1 98 ? -8 -5.352 -1.209 1 98 98 TYR B C 1
ATOM 1824 O O . TYR B 1 98 ? -6.914 -4.953 -1.628 1 98 98 TYR B O 1
ATOM 1832 N N . GLU B 1 99 ? -8.305 -5.156 0.073 1 97.56 99 GLU B N 1
ATOM 1833 C CA . GLU B 1 99 ? -7.375 -4.574 1.036 1 97.56 99 GLU B CA 1
ATOM 1834 C C . GLU B 1 99 ? -6.102 -5.406 1.145 1 97.56 99 GLU B C 1
ATOM 1836 O O . GLU B 1 99 ? -4.996 -4.875 1.044 1 97.56 99 GLU B O 1
ATOM 1841 N N . LYS B 1 100 ? -6.312 -6.695 1.296 1 98.56 100 LYS B N 1
ATOM 1842 C CA . LYS B 1 100 ? -5.156 -7.578 1.404 1 98.56 100 LYS B CA 1
ATOM 1843 C C . LYS B 1 100 ? -4.406 -7.668 0.079 1 98.56 100 LYS B C 1
ATOM 1845 O O . LYS B 1 100 ? -3.18 -7.816 0.061 1 98.56 100 LYS B O 1
ATOM 1850 N N . ALA B 1 101 ? -5.145 -7.652 -1.004 1 98.75 101 ALA B N 1
ATOM 1851 C CA . ALA B 1 101 ? -4.496 -7.617 -2.312 1 98.75 101 ALA B CA 1
ATOM 1852 C C . ALA B 1 101 ? -3.57 -6.414 -2.432 1 98.75 101 ALA B C 1
ATOM 1854 O O . ALA B 1 101 ? -2.418 -6.547 -2.852 1 98.75 101 ALA B O 1
ATOM 1855 N N . CYS B 1 102 ? -4.074 -5.219 -2.023 1 98.44 102 CYS B N 1
ATOM 1856 C CA . CYS B 1 102 ? -3.264 -4.008 -2.062 1 98.44 102 CYS B CA 1
ATOM 1857 C C . CYS B 1 102 ? -2.004 -4.164 -1.222 1 98.44 102 CYS B C 1
ATOM 1859 O O . CYS B 1 102 ? -0.91 -3.809 -1.661 1 98.44 102 CYS B O 1
ATOM 1861 N N . ASP B 1 103 ? -2.162 -4.695 -0.025 1 98.56 103 ASP B N 1
ATOM 1862 C CA . ASP B 1 103 ? -1.015 -4.91 0.853 1 98.56 103 ASP B CA 1
ATOM 1863 C C . ASP B 1 103 ? 0.031 -5.797 0.182 1 98.56 103 ASP B C 1
ATOM 1865 O O . ASP B 1 103 ? 1.224 -5.484 0.2 1 98.56 103 ASP B O 1
ATOM 1869 N N . ALA B 1 104 ? -0.429 -6.867 -0.359 1 98.62 104 ALA B N 1
ATOM 1870 C CA . ALA B 1 104 ? 0.48 -7.832 -0.972 1 98.62 104 ALA B CA 1
ATOM 1871 C C . ALA B 1 104 ? 1.213 -7.219 -2.16 1 98.62 104 ALA B C 1
ATOM 1873 O O . ALA B 1 104 ? 2.428 -7.383 -2.301 1 98.62 104 ALA B O 1
ATOM 1874 N N . PHE B 1 105 ? 0.509 -6.555 -3.035 1 98.69 105 PHE B N 1
ATOM 1875 C CA . PHE B 1 105 ? 1.129 -5.934 -4.199 1 98.69 105 PHE B CA 1
ATOM 1876 C C . PHE B 1 105 ? 2.117 -4.855 -3.779 1 98.69 105 PHE B C 1
ATOM 1878 O O . PHE B 1 105 ? 3.197 -4.73 -4.363 1 98.69 105 PHE B O 1
ATOM 1885 N N . LEU B 1 106 ? 1.743 -4.066 -2.795 1 98.5 106 LEU B N 1
ATOM 1886 C CA . LEU B 1 106 ? 2.668 -3.045 -2.314 1 98.5 106 LEU B CA 1
ATOM 1887 C C . LEU B 1 106 ? 3.943 -3.68 -1.769 1 98.5 106 LEU B C 1
ATOM 1889 O O . LEU B 1 106 ? 5.047 -3.197 -2.039 1 98.5 106 LEU B O 1
ATOM 1893 N N . ASP B 1 107 ? 3.799 -4.738 -0.972 1 98.12 107 ASP B N 1
ATOM 1894 C CA . ASP B 1 107 ? 4.969 -5.465 -0.487 1 98.12 107 ASP B CA 1
ATOM 1895 C C . ASP B 1 107 ? 5.8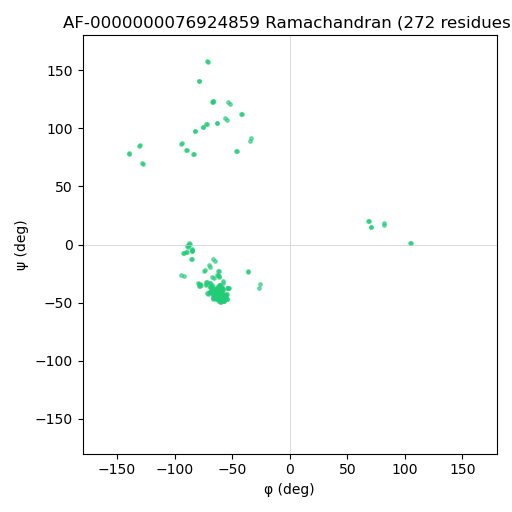52 -5.922 -1.646 1 98.12 107 ASP B C 1
ATOM 1897 O O . ASP B 1 107 ? 7.082 -5.848 -1.563 1 98.12 107 ASP B O 1
ATOM 1901 N N . GLY B 1 108 ? 5.207 -6.398 -2.666 1 98.25 108 GLY B N 1
ATOM 1902 C CA . GLY B 1 108 ? 5.949 -6.805 -3.852 1 98.25 108 GLY B CA 1
ATOM 1903 C C . GLY B 1 108 ? 6.703 -5.66 -4.5 1 98.25 108 GLY B C 1
ATOM 1904 O O . GLY B 1 108 ? 7.844 -5.828 -4.941 1 98.25 108 GLY B O 1
ATOM 1905 N N . LEU B 1 109 ? 6.094 -4.496 -4.527 1 96.88 109 LEU B N 1
ATOM 1906 C CA . LEU B 1 109 ? 6.715 -3.326 -5.141 1 96.88 109 LEU B CA 1
ATOM 1907 C C . LEU B 1 109 ? 7.914 -2.857 -4.32 1 96.88 109 LEU B C 1
ATOM 1909 O O . LEU B 1 109 ? 8.898 -2.369 -4.879 1 96.88 109 LEU B O 1
ATOM 1913 N N . LYS B 1 110 ? 7.805 -2.957 -3.018 1 96.81 110 LYS B N 1
ATOM 1914 C CA . LYS B 1 110 ? 8.93 -2.59 -2.154 1 96.81 110 LYS B CA 1
ATOM 1915 C C . LYS B 1 110 ? 10.148 -3.463 -2.438 1 96.81 110 LYS B C 1
ATOM 1917 O O . LYS B 1 110 ? 11.281 -2.988 -2.379 1 96.81 110 LYS B O 1
ATOM 1922 N N . LEU B 1 111 ? 9.883 -4.719 -2.76 1 96.69 111 LEU B N 1
ATOM 1923 C CA . LEU B 1 111 ? 10.953 -5.668 -3.051 1 96.69 111 LEU B CA 1
ATOM 1924 C C . LEU B 1 111 ? 11.492 -5.465 -4.461 1 96.69 111 LEU B C 1
ATOM 1926 O O . LEU B 1 111 ? 12.68 -5.688 -4.711 1 96.69 111 LEU B O 1
ATOM 1930 N N . ASP B 1 112 ? 10.68 -5.129 -5.402 1 96.44 112 ASP B N 1
ATOM 1931 C CA . ASP B 1 112 ? 11.023 -4.898 -6.801 1 96.44 112 ASP B CA 1
ATOM 1932 C C . ASP B 1 112 ? 10.273 -3.695 -7.363 1 96.44 112 ASP B C 1
ATOM 1934 O O . ASP B 1 112 ? 9.32 -3.854 -8.125 1 96.44 112 ASP B O 1
ATOM 1938 N N . PRO B 1 113 ? 10.734 -2.514 -7.039 1 95.56 113 PRO B N 1
ATOM 1939 C CA . PRO B 1 113 ? 10 -1.287 -7.355 1 95.56 113 PRO B CA 1
ATOM 1940 C C . PRO B 1 113 ? 9.812 -1.087 -8.859 1 95.56 113 PRO B C 1
ATOM 1942 O O . PRO B 1 113 ? 8.914 -0.348 -9.281 1 95.56 113 PRO B O 1
ATOM 1945 N N . ALA B 1 114 ? 10.609 -1.665 -9.734 1 94.81 114 ALA B N 1
ATOM 1946 C CA . ALA B 1 114 ? 10.539 -1.465 -11.18 1 94.81 114 ALA B CA 1
ATOM 1947 C C . ALA B 1 114 ? 9.578 -2.463 -11.82 1 94.81 114 ALA B C 1
ATOM 1949 O O . ALA B 1 114 ? 9.391 -2.453 -13.039 1 94.81 114 ALA B O 1
ATOM 1950 N N . ASN B 1 115 ? 9.023 -3.318 -11.047 1 96.5 115 ASN B N 1
ATOM 1951 C CA . ASN B 1 115 ? 8.133 -4.348 -11.586 1 96.5 115 ASN B CA 1
ATOM 1952 C C . ASN B 1 115 ? 6.801 -3.758 -12.039 1 96.5 115 ASN B C 1
ATOM 1954 O O . ASN B 1 115 ? 5.895 -3.566 -11.219 1 96.5 115 ASN B O 1
ATOM 1958 N N . VAL B 1 116 ? 6.617 -3.607 -13.281 1 95.75 116 VAL B N 1
ATOM 1959 C CA . VAL B 1 116 ? 5.469 -2.926 -13.867 1 95.75 116 VAL B CA 1
ATOM 1960 C C . VAL B 1 116 ? 4.207 -3.754 -13.641 1 95.75 116 VAL B C 1
ATOM 1962 O O . VAL B 1 116 ? 3.129 -3.203 -13.391 1 95.75 116 VAL B O 1
ATOM 1965 N N . GLU B 1 117 ? 4.344 -5.035 -13.773 1 97.25 117 GLU B N 1
ATOM 1966 C CA . GLU B 1 117 ? 3.197 -5.914 -13.578 1 97.25 117 GLU B CA 1
ATOM 1967 C C . GLU B 1 117 ? 2.607 -5.746 -12.18 1 97.25 117 GLU B C 1
ATOM 1969 O O . GLU B 1 117 ? 1.387 -5.66 -12.023 1 97.25 117 GLU B O 1
ATOM 1974 N N . ILE B 1 118 ? 3.416 -5.746 -11.172 1 98.06 118 ILE B N 1
ATOM 1975 C CA . ILE B 1 118 ? 2.947 -5.582 -9.797 1 98.06 118 ILE B CA 1
ATOM 1976 C C . ILE B 1 118 ? 2.346 -4.191 -9.617 1 98.06 118 ILE B C 1
ATOM 1978 O O . ILE B 1 118 ? 1.311 -4.035 -8.969 1 98.06 118 ILE B O 1
ATOM 1982 N N . GLU B 1 119 ? 2.992 -3.203 -10.164 1 96.94 119 GLU B N 1
ATOM 1983 C CA . GLU B 1 119 ? 2.469 -1.841 -10.094 1 96.94 119 GLU B CA 1
ATOM 1984 C C . GLU B 1 119 ? 1.062 -1.76 -10.68 1 96.94 119 GLU B C 1
ATOM 1986 O O . GLU B 1 119 ? 0.164 -1.176 -10.07 1 96.94 119 GLU B O 1
ATOM 1991 N N . ASN B 1 120 ? 0.892 -2.322 -11.852 1 97.88 120 ASN B N 1
ATOM 1992 C CA . ASN B 1 120 ? -0.42 -2.334 -12.492 1 97.88 120 ASN B CA 1
ATOM 1993 C C . ASN B 1 120 ? -1.45 -3.074 -11.641 1 97.88 120 ASN B C 1
ATOM 1995 O O . ASN B 1 120 ? -2.605 -2.654 -11.555 1 97.88 120 ASN B O 1
ATOM 1999 N N . SER B 1 121 ? -1.038 -4.152 -11.156 1 98.5 121 SER B N 1
ATOM 2000 C CA . SER B 1 121 ? -1.948 -4.938 -10.328 1 98.5 121 SER B CA 1
ATOM 2001 C C . SER B 1 121 ? -2.367 -4.172 -9.078 1 98.5 121 SER B C 1
ATOM 2003 O O . SER B 1 121 ? -3.518 -4.266 -8.648 1 98.5 121 SER B O 1
ATOM 2005 N N . LEU B 1 122 ? -1.411 -3.408 -8.453 1 98 122 LEU B N 1
ATOM 2006 C CA . LEU B 1 122 ? -1.758 -2.559 -7.32 1 98 122 LEU B CA 1
ATOM 2007 C C . LEU B 1 122 ? -2.805 -1.522 -7.719 1 98 122 LEU B C 1
ATOM 2009 O O . LEU B 1 122 ? -3.773 -1.3 -6.988 1 98 122 LEU B O 1
ATOM 2013 N N . ARG B 1 123 ? -2.598 -0.925 -8.82 1 96.88 123 ARG B N 1
ATOM 2014 C CA . ARG B 1 123 ? -3.555 0.061 -9.312 1 96.88 123 ARG B CA 1
ATOM 2015 C C . ARG B 1 123 ? -4.941 -0.556 -9.477 1 96.88 123 ARG B C 1
ATOM 2017 O O . ARG B 1 123 ? -5.945 0.043 -9.086 1 96.88 123 ARG B O 1
ATOM 2024 N N . GLU B 1 124 ? -4.938 -1.712 -10.078 1 97.88 124 GLU B N 1
ATOM 2025 C CA . GLU B 1 124 ? -6.207 -2.41 -10.258 1 97.88 124 GLU B CA 1
ATOM 2026 C C . GLU B 1 124 ? -6.863 -2.717 -8.914 1 97.88 124 GLU B C 1
ATOM 2028 O O . GLU B 1 124 ? -8.07 -2.537 -8.75 1 97.88 124 GLU B O 1
ATOM 2033 N N . ALA B 1 125 ? -6.094 -3.219 -8 1 98.06 125 ALA B N 1
ATOM 2034 C CA . ALA B 1 125 ? -6.621 -3.545 -6.676 1 98.06 125 ALA B CA 1
ATOM 2035 C C . ALA B 1 125 ? -7.203 -2.309 -6 1 98.06 125 ALA B C 1
ATOM 2037 O O . ALA B 1 125 ? -8.266 -2.375 -5.383 1 98.06 125 ALA B O 1
ATOM 2038 N N . VAL B 1 126 ? -6.492 -1.164 -6.094 1 96.94 126 VAL B N 1
ATOM 2039 C CA . VAL B 1 126 ? -6.957 0.092 -5.516 1 96.94 126 VAL B CA 1
ATOM 2040 C C . VAL B 1 126 ? -8.281 0.495 -6.16 1 96.94 126 VAL B C 1
ATOM 2042 O O . VAL B 1 126 ? -9.203 0.933 -5.469 1 96.94 126 VAL B O 1
ATOM 2045 N N . ASN B 1 127 ? -8.383 0.368 -7.422 1 96.5 127 ASN B N 1
ATOM 2046 C CA . ASN B 1 127 ? -9.625 0.673 -8.125 1 96.5 127 ASN B CA 1
ATOM 2047 C C . ASN B 1 127 ? -10.766 -0.218 -7.645 1 96.5 127 ASN B C 1
ATOM 2049 O O . ASN B 1 127 ? -11.891 0.255 -7.453 1 96.5 127 ASN B O 1
ATOM 2053 N N . CYS B 1 128 ? -10.516 -1.469 -7.527 1 97.06 128 CYS B N 1
ATOM 2054 C CA . CYS B 1 128 ? -11.539 -2.389 -7.047 1 97.06 128 CYS B CA 1
ATOM 2055 C C . CYS B 1 128 ? -11.945 -2.051 -5.621 1 97.06 128 CYS B C 1
ATOM 2057 O O . CYS B 1 128 ? -13.125 -2.168 -5.262 1 97.06 128 CYS B O 1
ATOM 2059 N N . LEU B 1 129 ? -10.906 -1.686 -4.824 1 95.5 129 LEU B N 1
ATOM 2060 C CA . LEU B 1 129 ? -11.18 -1.275 -3.451 1 95.5 129 LEU B CA 1
ATOM 2061 C C . LEU B 1 129 ? -12.148 -0.098 -3.418 1 95.5 129 LEU B C 1
ATOM 2063 O O . LEU B 1 129 ? -13.078 -0.081 -2.615 1 95.5 129 LEU B O 1
ATOM 2067 N N . LYS B 1 130 ? -11.938 0.867 -4.25 1 93.31 130 LYS B N 1
ATOM 2068 C CA . LYS B 1 130 ? -12.773 2.053 -4.363 1 93.31 130 LYS B CA 1
ATOM 2069 C C . LYS B 1 130 ? -14.203 1.678 -4.746 1 93.31 130 LYS B C 1
ATOM 2071 O O . LYS B 1 130 ? -15.164 2.213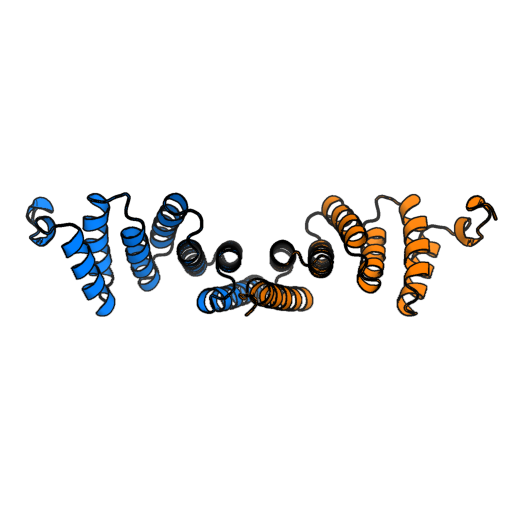 -4.184 1 93.31 130 LYS B O 1
ATOM 2076 N N . THR B 1 131 ? -14.344 0.79 -5.637 1 91.06 131 THR B N 1
ATOM 2077 C CA . THR B 1 131 ? -15.648 0.431 -6.184 1 91.06 131 THR B CA 1
ATOM 2078 C C . THR B 1 131 ? -16.422 -0.471 -5.219 1 91.06 131 THR B C 1
ATOM 2080 O O . THR B 1 131 ? -17.641 -0.439 -5.176 1 91.06 131 THR B O 1
ATOM 2083 N N . SER B 1 132 ? -15.672 -1.252 -4.574 1 88.12 132 SER B N 1
ATOM 2084 C CA . SER B 1 132 ? -16.328 -2.15 -3.627 1 88.12 132 SER B CA 1
ATOM 2085 C C . SER B 1 132 ? -16.891 -1.383 -2.434 1 88.12 132 SER B C 1
ATOM 2087 O O . SER B 1 132 ? -17.812 -1.851 -1.766 1 88.12 132 SER B O 1
ATOM 2089 N N . HIS B 1 133 ? -16.266 -0.302 -1.991 1 75.62 133 HIS B N 1
ATOM 2090 C CA . HIS B 1 133 ? -16.703 0.523 -0.875 1 75.62 133 HIS B CA 1
ATOM 2091 C C . HIS B 1 133 ? -17.734 1.555 -1.331 1 75.62 133 HIS B C 1
ATOM 2093 O O . HIS B 1 133 ? -18.344 2.24 -0.505 1 75.62 133 HIS B O 1
ATOM 2099 N N . ALA B 1 134 ? -18.094 1.751 -2.602 1 64.19 134 ALA B N 1
ATOM 2100 C CA . ALA B 1 134 ? -19.109 2.674 -3.107 1 64.19 134 ALA B CA 1
ATOM 2101 C C . ALA B 1 134 ? -20.5 2.248 -2.666 1 64.19 134 ALA B C 1
ATOM 2103 O O . ALA B 1 13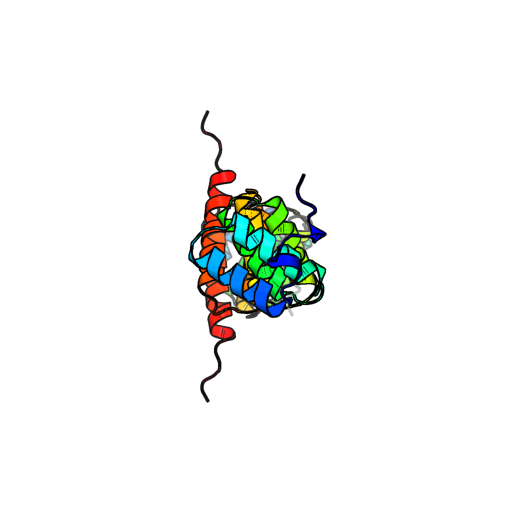4 ? -20.797 1.055 -2.611 1 64.19 134 ALA B O 1
ATOM 2104 N N . PRO B 1 135 ? -21.312 3.174 -1.903 1 55.25 135 PRO B N 1
ATOM 2105 C CA . PRO B 1 135 ? -22.688 2.865 -1.523 1 55.25 135 PRO B CA 1
ATOM 2106 C C . PRO B 1 135 ? -23.469 2.191 -2.646 1 55.25 135 PRO B C 1
ATOM 2108 O O . PRO B 1 135 ? -23.203 2.432 -3.826 1 55.25 135 PRO B O 1
ATOM 2111 N N . GLN B 1 136 ? -23.875 0.928 -2.566 1 42.66 136 GLN B N 1
ATOM 2112 C CA . GLN B 1 136 ? -24.891 0.339 -3.438 1 42.66 136 GLN B CA 1
ATOM 2113 C C . GLN B 1 136 ? -26.109 1.244 -3.551 1 42.66 136 GLN B C 1
ATOM 2115 O O . GLN B 1 136 ? -26.656 1.688 -2.537 1 42.66 136 GLN B O 1
ATOM 2120 N N . LYS B 1 137 ? -26.047 2.332 -4.438 1 36.47 137 LYS B N 1
ATOM 2121 C CA . LYS B 1 137 ? -27.375 2.893 -4.652 1 36.47 137 LYS B CA 1
ATOM 2122 C C . LYS B 1 137 ? -28.438 1.803 -4.609 1 36.47 137 LYS B C 1
ATOM 2124 O O . LYS B 1 137 ? -28.422 0.88 -5.43 1 36.47 137 LYS B O 1
ATOM 2129 N N . LEU B 1 138 ? -29.109 1.435 -3.436 1 28.11 138 LEU B N 1
ATOM 2130 C CA . LEU B 1 138 ? -30.484 0.997 -3.641 1 28.11 138 LEU B CA 1
ATOM 2131 C C . LEU B 1 138 ? -31.266 2.025 -4.449 1 28.11 138 LEU B C 1
ATOM 2133 O O . LEU B 1 138 ? -31.25 3.215 -4.121 1 28.11 138 LEU B O 1
#

Sequence (276 aa):
MPSVENDPMNKMNPADLKLEGSKAYKRKDYATAVKLYSMAADRCPDDATLYSNRCLCWLKMGEGDQALMDAGVCKIRRPGWAKACYLEGSAQMLLRDYEKACDAFLDGLKLDPANVEIENSLREAVNCLKTSHAPQKLMPSVENDPMNKMNPADLKLEGSKAYKRKDYATAVKLYSMAADRCPDDATLYSNRCLCWLKMGEGDQALMDAGVCKIRRPGWAKACYLEGSAQMLLRDYEKACDAFLDGLKLDPANVEIENSLREAVNCLKTSHAPQKL

Secondary structure (DSSP, 8-state):
---GGG-GGGGS-HHHHHHHHHHHHHTT-HHHHHHHHHHHHHH-TT-HHHHHHHHHHHHHHT-HHHHHHHHHHHHHHSTT-HHHHHHHHHHHHHTT-HHHHHHHHHHHHHH-TT-HHHHHHHHHHHHHHHHHHS----/---GGG-GGGGS-HHHHHHHHHHHHHTT-HHHHHHHHHHHHHH-TT-HHHHHHHHHHHHHHT-HHHHHHHHHHHHHHSTT-HHHHHHHHHHHHHTT-HHHHHHHHHHHHHH-TT-HHHHHHHHHHHHHHHHHSS----